Protein AF-A0A7C4WED1-F1 (afdb_monomer)

Solvent-accessible surface area (backbone atoms only — not comparable to full-atom values): 16898 Å² total; per-residue (Å²): 130,87,60,53,27,33,46,31,22,32,20,40,54,46,43,45,68,45,6,48,26,56,65,44,34,42,52,49,56,48,54,55,48,50,64,49,51,77,76,52,64,92,90,45,52,34,44,38,30,33,13,27,57,55,30,51,34,29,50,42,18,73,42,68,63,72,52,60,72,33,72,31,60,68,50,32,52,56,50,51,38,66,78,39,39,69,56,13,48,51,42,22,71,77,60,71,51,54,71,48,33,12,37,52,63,57,41,33,66,54,25,51,44,49,40,43,48,39,47,23,49,48,14,32,74,71,51,21,32,29,36,58,14,15,23,81,38,45,45,56,89,76,61,74,59,39,63,74,69,98,58,68,67,47,83,83,50,30,21,48,30,28,41,34,24,33,36,80,15,24,33,56,47,72,46,55,33,45,52,73,53,69,64,40,27,82,87,41,46,36,44,41,63,30,62,74,88,67,68,64,56,45,82,52,97,70,38,28,38,18,73,26,44,40,49,19,33,52,38,85,92,23,62,54,51,53,50,30,40,75,65,57,18,34,32,39,35,30,22,19,60,39,82,42,80,69,42,61,67,52,50,60,56,52,41,53,16,60,51,30,44,11,51,75,65,55,53,19,51,28,23,36,30,7,19,23,11,31,41,51,60,71,44,48,25,24,33,59,18,34,35,35,28,36,60,43,85,74,20,83,62,76,24,44,56,86,78,78,39,58,39,83,13,25,59,43,50,45,88,46,41,62,46,69,44,73,44,78,47,82,44,72,33,55,70,76,67,69,79,113

Radius of gyration: 18.83 Å; Cα contacts (8 Å, |Δi|>4): 860; chains: 1; bounding box: 50×39×56 Å

Sequence (340 aa):
MRRTIQLVAIQMRGSPQDGSSPAAFASRMDGLMARAADRLDPREPALVAFPEDVGLLAALAVLPPKIQRQPTIAGAMAFALRQRFLPALHHRLRYRVSWARALLLALQPLLARVYLETFSTLARKYRVYLVAGSAPLAEIPHAPGSHPGARRPRGPAVYNTAALFGPDGSLIGLQRKVALIDLEGPQGLDLTPGPLEEIRVFPTEVGRVGIAICLDAFAPESPVREQLARFGAEILVQPSANPGPWTPEQQADWLRGAWAATVQEGRFVYAINPMMTGVLFDLGFYGQSALIARDTALARGDQGYRDIGPMPGFLEVAQKEDSEEILVARVPHPEEYSKV

Foldseek 3Di:
DFAWEKEKFWQDADALVCLQALVSVLVRVLVSLVVQLVPDDLVHAYEYEAFAPSLVSLLSNQDHNCLRVQQAPVSSLVRLCVRQVVQLVVLCVVAVADSLLSSLLSSAQRSVCSQLVSQLVSLQVSLHWYWSHWHFHADWDDDAQAADDRTHHDGSATFGKIWIAGSNSGTRDIDGAADDDPLCPRVHNNHDHDDLVPFDWGQDPLGTEGEHEACCQQPVVSSSLVVCLVNPHAEYEYRYWDQDDCDPVVQVSCCSGQVCSCAVVVSHQKYWYHYYAHDYNPTGTWDKTWIFGNPQVLAPQQDGGDVVTGDGGTNDIHPGTHDTDMDMDMGGRSVVVVVD

Secondary structure (DSSP, 8-state):
---EEEEEEEEEEE-GGGGSSHHHHHHHHHHHHHHHHTTS-TTS-EEEEPPTTHHHHHHHHTS-GGGGG-SSHHHHHHHHHHHTHHHHHHHHHHH---HHHHHHHHHHHHHHHHHHHHHHHHHHHHT-EEEEEEEEEE-----TTPPP---PPPSS-EEEEEEEE-TTS-EEEEEE-SS--TTTSTTTT-PPPPPGGG--EEEETTEEEEE--GGGGTSTT-HHHHHHHHTT-SEEE--EE--S---HHHHHHHTTTHHIIIIIS---SEEEE-EEEEEETTEEE----EEEESSGGGS-S----TTT---TTEEEE-S-SSS-EEEEEEEE-GGGGTT-

pLDDT: mean 94.83, std 7.13, range [40.16, 98.94]

Mean predicted aligned error: 3.66 Å

Structure (mmCIF, N/CA/C/O backbone):
data_AF-A0A7C4WED1-F1
#
_entry.id   AF-A0A7C4WED1-F1
#
loop_
_atom_site.group_PDB
_atom_site.id
_atom_site.type_symbol
_atom_site.label_atom_id
_atom_site.label_alt_id
_atom_site.label_comp_id
_atom_site.label_asym_id
_atom_site.label_entity_id
_atom_site.label_seq_id
_atom_site.pdbx_PDB_ins_code
_atom_site.Cartn_x
_atom_site.Cartn_y
_atom_site.Cartn_z
_atom_site.occupancy
_atom_site.B_iso_or_equiv
_atom_site.auth_seq_id
_atom_site.auth_comp_id
_atom_site.auth_asym_id
_atom_site.auth_atom_id
_atom_site.pdbx_PDB_model_num
ATOM 1 N N . MET A 1 1 ? -25.246 -8.325 22.203 1.00 61.50 1 MET A N 1
ATOM 2 C CA . MET A 1 1 ? -23.789 -8.098 22.341 1.00 61.50 1 MET A CA 1
ATOM 3 C C . MET A 1 1 ? -23.390 -7.078 21.288 1.00 61.50 1 MET A C 1
ATOM 5 O O . MET A 1 1 ? -23.929 -7.172 20.192 1.00 61.50 1 MET A O 1
ATOM 9 N N . ARG A 1 2 ? -22.542 -6.094 21.618 1.00 77.44 2 ARG A N 1
ATOM 10 C CA . ARG A 1 2 ? -22.016 -5.144 20.619 1.00 77.44 2 ARG A CA 1
ATOM 11 C C . ARG A 1 2 ? -21.174 -5.922 19.608 1.00 77.44 2 ARG A C 1
ATOM 13 O O . ARG A 1 2 ? -20.388 -6.768 20.033 1.00 77.44 2 ARG A O 1
ATOM 20 N N . ARG A 1 3 ? -21.364 -5.682 18.308 1.00 92.00 3 ARG A N 1
ATOM 21 C CA . ARG A 1 3 ? -20.495 -6.284 17.282 1.00 92.00 3 ARG A CA 1
ATOM 22 C C . ARG A 1 3 ? -19.105 -5.659 17.390 1.00 92.00 3 ARG A C 1
ATOM 24 O O . ARG A 1 3 ? -18.993 -4.452 17.595 1.00 92.00 3 ARG A O 1
ATOM 31 N N . THR A 1 4 ? -18.067 -6.469 17.241 1.00 96.44 4 THR A N 1
ATOM 32 C CA . THR A 1 4 ? -16.667 -6.033 17.238 1.00 96.44 4 THR A CA 1
ATOM 33 C C . THR A 1 4 ? -15.967 -6.518 15.976 1.00 96.44 4 THR A C 1
ATOM 35 O O . THR A 1 4 ? -16.385 -7.497 15.357 1.00 96.44 4 THR A O 1
ATOM 38 N N . ILE A 1 5 ? -14.923 -5.792 15.591 1.00 98.19 5 ILE A N 1
ATOM 39 C CA . ILE A 1 5 ? -14.035 -6.102 14.471 1.00 98.19 5 ILE A CA 1
ATOM 40 C C . ILE A 1 5 ? -12.584 -6.008 14.948 1.00 98.19 5 ILE A C 1
ATOM 42 O O . ILE A 1 5 ? -12.289 -5.409 15.988 1.00 98.19 5 ILE A O 1
ATOM 46 N N . GLN A 1 6 ? -11.666 -6.556 14.160 1.00 98.50 6 GLN A N 1
ATOM 47 C CA . GLN A 1 6 ? -10.232 -6.492 14.430 1.00 98.50 6 GLN A CA 1
ATOM 48 C C . GLN A 1 6 ? -9.514 -5.755 13.300 1.00 98.50 6 GLN A C 1
ATOM 50 O O . GLN A 1 6 ? -9.647 -6.116 12.133 1.00 98.50 6 GLN A O 1
ATOM 55 N N . LEU A 1 7 ? -8.750 -4.721 13.640 1.00 98.81 7 LEU A N 1
ATOM 56 C CA . LEU A 1 7 ? -7.948 -3.946 12.696 1.00 98.81 7 LEU A CA 1
ATOM 57 C C . LEU A 1 7 ? -6.487 -4.363 12.821 1.00 98.81 7 LEU A C 1
ATOM 59 O O . LEU A 1 7 ? -5.966 -4.445 13.936 1.00 98.81 7 LEU A O 1
ATOM 63 N N . VAL A 1 8 ? -5.826 -4.598 11.688 1.00 98.88 8 VAL A N 1
ATOM 64 C CA . VAL A 1 8 ? -4.421 -5.008 11.652 1.00 98.88 8 VAL A CA 1
ATOM 65 C C . VAL A 1 8 ? -3.638 -4.170 10.652 1.00 98.88 8 VAL A C 1
ATOM 67 O O . VAL A 1 8 ? -3.973 -4.129 9.468 1.00 98.88 8 VAL A O 1
ATOM 70 N N . ALA A 1 9 ? -2.550 -3.562 11.122 1.00 98.94 9 ALA A N 1
ATOM 71 C CA . ALA A 1 9 ? -1.547 -2.933 10.270 1.00 98.94 9 ALA A CA 1
ATOM 72 C C . ALA A 1 9 ? -0.266 -3.772 10.298 1.00 98.94 9 ALA A C 1
ATOM 74 O O . ALA A 1 9 ? 0.264 -4.074 11.371 1.00 98.94 9 ALA A O 1
ATOM 75 N N . ILE A 1 10 ? 0.231 -4.145 9.120 1.00 98.88 10 ILE A N 1
ATOM 76 C CA . ILE A 1 10 ? 1.533 -4.793 8.971 1.00 98.88 10 ILE A CA 1
ATOM 77 C C . ILE A 1 10 ? 2.572 -3.710 8.685 1.00 98.88 10 ILE A C 1
ATOM 79 O O . ILE A 1 10 ? 2.572 -3.131 7.600 1.00 98.88 10 ILE A O 1
ATOM 83 N N . GLN A 1 11 ? 3.476 -3.469 9.634 1.00 98.81 11 GLN A N 1
ATOM 84 C CA . GLN A 1 11 ? 4.716 -2.763 9.347 1.00 98.81 11 GLN A CA 1
ATOM 85 C C . GLN A 1 11 ? 5.709 -3.762 8.772 1.00 98.81 11 GLN A C 1
ATOM 87 O O . GLN A 1 11 ? 6.267 -4.589 9.498 1.00 98.81 11 GLN A O 1
ATOM 92 N N . MET A 1 12 ? 5.900 -3.725 7.460 1.00 98.25 12 MET A N 1
ATOM 93 C CA . MET A 1 12 ? 6.713 -4.721 6.776 1.00 98.25 12 MET A CA 1
ATOM 94 C C . MET A 1 12 ? 8.121 -4.193 6.547 1.00 98.25 12 MET A C 1
ATOM 96 O O . MET A 1 12 ? 8.292 -3.203 5.841 1.00 98.25 12 MET A O 1
ATOM 100 N N . ARG A 1 13 ? 9.130 -4.921 7.041 1.00 97.75 13 ARG A N 1
ATOM 101 C CA . ARG A 1 13 ? 10.522 -4.663 6.663 1.00 97.75 13 ARG A CA 1
ATOM 102 C C . ARG A 1 13 ? 10.829 -5.370 5.345 1.00 97.75 13 ARG A C 1
ATOM 104 O O . ARG A 1 13 ? 11.035 -6.586 5.321 1.00 97.75 13 ARG A O 1
ATOM 111 N N . GLY A 1 14 ? 10.818 -4.611 4.255 1.00 94.62 14 GLY A N 1
ATOM 112 C CA . GLY A 1 14 ? 11.073 -5.084 2.901 1.00 94.62 14 GLY A CA 1
ATOM 113 C C . GLY A 1 14 ? 12.561 -5.202 2.572 1.00 94.62 14 GLY A C 1
ATOM 114 O O . GLY A 1 14 ? 13.395 -4.405 3.011 1.00 94.62 14 GLY A O 1
ATOM 115 N N . SER A 1 15 ? 12.884 -6.207 1.763 1.00 94.94 15 SER A N 1
ATOM 116 C CA . SER A 1 15 ? 14.213 -6.434 1.203 1.00 94.94 15 SER A CA 1
ATOM 117 C C . SER A 1 15 ? 14.119 -7.050 -0.200 1.00 94.94 15 SER A C 1
ATOM 119 O O . SER A 1 15 ? 13.158 -7.767 -0.497 1.00 94.94 15 SER A O 1
ATOM 121 N N . PRO A 1 16 ? 15.119 -6.871 -1.084 1.00 94.88 16 PRO A N 1
ATOM 122 C CA . PRO A 1 16 ? 15.114 -7.528 -2.391 1.00 94.88 16 PRO A CA 1
ATOM 123 C C . PRO A 1 16 ? 15.022 -9.060 -2.306 1.00 94.88 16 PRO A C 1
ATOM 125 O O . PRO A 1 16 ? 14.509 -9.697 -3.226 1.00 94.88 16 PRO A O 1
ATOM 128 N N . GLN A 1 17 ? 15.505 -9.665 -1.214 1.00 94.38 17 GLN A N 1
ATOM 129 C CA . GLN A 1 17 ? 15.514 -11.117 -1.009 1.00 94.38 17 GLN A CA 1
ATOM 130 C C . GLN A 1 17 ? 14.103 -11.700 -0.841 1.00 94.38 17 GLN A C 1
ATOM 132 O O . GLN A 1 17 ? 13.865 -12.846 -1.239 1.00 94.38 17 GLN A O 1
ATOM 137 N N . ASP A 1 18 ? 13.157 -10.904 -0.338 1.00 94.56 18 ASP A N 1
ATOM 138 C CA . ASP A 1 18 ? 11.746 -11.289 -0.227 1.00 94.56 18 ASP A CA 1
ATOM 139 C C . ASP A 1 18 ? 11.124 -11.548 -1.610 1.00 94.56 18 ASP A C 1
ATOM 141 O O . ASP A 1 18 ? 10.249 -12.394 -1.769 1.00 94.56 18 ASP A O 1
ATOM 145 N N . GLY A 1 19 ? 11.633 -10.870 -2.642 1.00 94.62 19 GLY A N 1
ATOM 146 C CA . GLY A 1 19 ? 11.264 -11.058 -4.042 1.00 94.62 19 GLY A CA 1
ATOM 147 C C . GLY A 1 19 ? 12.182 -12.021 -4.792 1.00 94.62 19 GLY A C 1
ATOM 148 O O . GLY A 1 19 ? 12.426 -11.828 -5.980 1.00 94.62 19 GLY A O 1
ATOM 149 N N . SER A 1 20 ? 12.763 -13.027 -4.130 1.00 95.56 20 SER A N 1
ATOM 150 C CA . SER A 1 20 ? 13.757 -13.888 -4.786 1.00 95.56 20 SER A CA 1
ATOM 151 C C . SER A 1 20 ? 13.191 -14.921 -5.756 1.00 95.56 20 SER A C 1
ATOM 153 O O . SER A 1 20 ? 13.883 -15.373 -6.672 1.00 95.56 20 SER A O 1
ATOM 155 N N . SER A 1 21 ? 11.933 -15.288 -5.549 1.00 97.31 21 SER A N 1
ATOM 156 C CA . SER A 1 21 ? 11.120 -16.142 -6.407 1.00 97.31 21 SER A CA 1
ATOM 157 C C . SER A 1 21 ? 9.647 -15.953 -6.027 1.00 97.31 21 SER A C 1
ATOM 159 O O . SER A 1 21 ? 9.368 -15.437 -4.940 1.00 97.31 21 SER A O 1
ATOM 161 N N . PRO A 1 22 ? 8.684 -16.409 -6.848 1.00 97.81 22 PRO A N 1
ATOM 162 C CA . PRO A 1 22 ? 7.271 -16.337 -6.481 1.00 97.81 22 PRO A CA 1
ATOM 163 C C . PRO A 1 22 ? 6.961 -17.075 -5.172 1.00 97.81 22 PRO A C 1
ATOM 165 O O . PRO A 1 22 ? 6.166 -16.600 -4.368 1.00 97.81 22 PRO A O 1
ATOM 168 N N . ALA A 1 23 ? 7.631 -18.207 -4.932 1.00 97.75 23 ALA A N 1
ATOM 169 C CA . ALA A 1 23 ? 7.475 -18.988 -3.708 1.00 97.75 23 ALA A CA 1
ATOM 170 C C . ALA A 1 23 ? 8.047 -18.267 -2.479 1.00 97.75 23 ALA A C 1
ATOM 172 O O . ALA A 1 23 ? 7.426 -18.296 -1.421 1.00 97.75 23 ALA A O 1
ATOM 173 N N . ALA A 1 24 ? 9.193 -17.593 -2.616 1.00 97.44 24 ALA A N 1
ATOM 174 C CA . ALA A 1 24 ? 9.777 -16.807 -1.529 1.00 97.44 24 ALA A CA 1
ATOM 175 C C . ALA A 1 24 ? 8.880 -15.622 -1.150 1.00 97.44 24 ALA A C 1
ATOM 177 O O . ALA A 1 24 ? 8.601 -15.430 0.031 1.00 97.44 24 ALA A O 1
ATOM 178 N N . PHE A 1 25 ? 8.353 -14.905 -2.148 1.00 98.38 25 PHE A N 1
ATOM 179 C CA . PHE A 1 25 ? 7.396 -13.822 -1.927 1.00 98.38 25 PHE A CA 1
ATOM 180 C C . PHE A 1 25 ? 6.148 -14.327 -1.193 1.00 98.38 25 PHE A C 1
ATOM 182 O O . PHE A 1 25 ? 5.786 -13.794 -0.145 1.00 98.38 25 PHE A O 1
ATOM 189 N N . ALA A 1 26 ? 5.535 -15.407 -1.689 1.00 98.56 26 ALA A N 1
ATOM 190 C CA . ALA A 1 26 ? 4.356 -15.995 -1.063 1.00 98.56 26 ALA A CA 1
ATOM 191 C C . ALA A 1 26 ? 4.634 -16.473 0.370 1.00 98.56 26 ALA A C 1
ATOM 193 O O . ALA A 1 26 ? 3.872 -16.151 1.277 1.00 98.56 26 ALA A O 1
ATOM 194 N N . SER A 1 27 ? 5.748 -17.177 0.594 1.00 98.56 27 SER A N 1
ATOM 195 C CA . SER A 1 27 ? 6.161 -17.644 1.923 1.00 98.56 27 SER A CA 1
ATOM 196 C C . SER A 1 27 ? 6.414 -16.490 2.891 1.00 98.56 27 SER A C 1
ATOM 198 O O . SER A 1 27 ? 6.109 -16.608 4.076 1.00 98.56 27 SER A O 1
ATOM 200 N N . ARG A 1 28 ? 6.968 -15.374 2.409 1.00 98.25 28 ARG A N 1
ATOM 201 C CA . ARG A 1 28 ? 7.215 -14.188 3.226 1.00 98.25 28 ARG A CA 1
ATOM 202 C C . ARG A 1 28 ? 5.912 -13.531 3.668 1.00 98.25 28 ARG A C 1
ATOM 204 O O . ARG A 1 28 ? 5.750 -13.252 4.856 1.00 98.25 28 ARG A O 1
ATOM 211 N N . MET A 1 29 ? 4.989 -13.320 2.729 1.00 98.69 29 MET A N 1
ATOM 212 C CA . MET A 1 29 ? 3.673 -12.753 3.030 1.00 98.69 29 MET A CA 1
ATOM 213 C C . MET A 1 29 ? 2.883 -13.679 3.965 1.00 98.69 29 MET A C 1
ATOM 215 O O . MET A 1 29 ? 2.232 -13.212 4.897 1.00 98.69 29 MET A O 1
ATOM 219 N N . ASP A 1 30 ? 2.995 -14.996 3.769 1.00 98.81 30 ASP A N 1
ATOM 220 C CA . ASP A 1 30 ? 2.377 -15.998 4.635 1.00 98.81 30 ASP A CA 1
ATOM 221 C C . ASP A 1 30 ? 2.911 -15.950 6.069 1.00 98.81 30 ASP A C 1
ATOM 223 O O . ASP A 1 30 ? 2.125 -15.983 7.009 1.00 98.81 30 ASP A O 1
ATOM 227 N N . GLY A 1 31 ? 4.226 -15.801 6.258 1.00 98.69 31 GLY A N 1
ATOM 228 C CA . GLY A 1 31 ? 4.823 -15.673 7.590 1.00 98.69 31 GLY A CA 1
ATOM 229 C C . GLY A 1 31 ? 4.355 -14.424 8.349 1.00 98.69 31 GLY A C 1
ATOM 230 O O . GLY A 1 31 ? 4.130 -14.483 9.558 1.00 98.69 31 GLY A O 1
ATOM 231 N N . LEU A 1 32 ? 4.165 -13.302 7.645 1.00 98.69 32 LEU A N 1
ATOM 232 C CA . LEU A 1 32 ? 3.588 -12.079 8.220 1.00 98.69 32 LEU A CA 1
ATOM 233 C C . LEU A 1 32 ? 2.128 -12.286 8.624 1.00 98.69 32 LEU A C 1
ATOM 235 O O . LEU A 1 32 ? 1.731 -11.928 9.732 1.00 98.69 32 LEU A O 1
ATOM 239 N N . MET A 1 33 ? 1.350 -12.916 7.747 1.00 98.75 33 MET A N 1
ATOM 240 C CA . MET A 1 33 ? -0.048 -13.233 8.015 1.00 98.75 33 MET A CA 1
ATOM 241 C C . MET A 1 33 ? -0.222 -14.234 9.158 1.00 98.75 33 MET A C 1
ATOM 243 O O . MET A 1 33 ? -1.122 -14.049 9.968 1.00 98.75 33 MET A O 1
ATOM 247 N N . ALA A 1 34 ? 0.645 -15.243 9.271 1.00 98.69 34 ALA A N 1
ATOM 248 C CA . ALA A 1 34 ? 0.627 -16.204 10.372 1.00 98.69 34 ALA A CA 1
ATOM 249 C C . ALA A 1 34 ? 0.806 -15.497 11.721 1.00 98.69 34 ALA A C 1
ATOM 251 O O . ALA A 1 34 ? -0.029 -15.632 12.609 1.00 98.69 34 ALA A O 1
ATOM 252 N N . ARG A 1 35 ? 1.831 -14.641 11.830 1.00 98.50 35 ARG A N 1
ATOM 253 C CA . ARG A 1 35 ? 2.087 -13.850 13.044 1.00 98.50 35 ARG A CA 1
ATOM 254 C C . ARG A 1 35 ? 0.947 -12.888 13.384 1.00 98.50 35 ARG A C 1
ATOM 256 O O . ARG A 1 35 ? 0.730 -12.596 14.557 1.00 98.50 35 ARG A O 1
ATOM 263 N N . ALA A 1 36 ? 0.255 -12.353 12.376 1.00 98.31 36 ALA A N 1
ATOM 264 C CA . ALA A 1 36 ? -0.942 -11.552 12.600 1.00 98.31 36 ALA A CA 1
ATOM 265 C C . ALA A 1 36 ? -2.088 -12.422 13.122 1.00 98.31 36 ALA A C 1
ATOM 267 O O . ALA A 1 36 ? -2.671 -12.092 14.149 1.00 98.31 36 ALA A O 1
ATOM 268 N N . ALA A 1 37 ? -2.357 -13.549 12.463 1.00 97.69 37 ALA A N 1
ATOM 269 C CA . ALA A 1 37 ? -3.426 -14.477 12.808 1.00 97.69 37 ALA A CA 1
ATOM 270 C C . ALA A 1 37 ? -3.289 -15.063 14.221 1.00 97.69 37 ALA A C 1
ATOM 272 O O . ALA A 1 37 ? -4.302 -15.218 14.894 1.00 97.69 37 ALA A O 1
ATOM 273 N N . ASP A 1 38 ? -2.064 -15.290 14.709 1.00 97.69 38 ASP A N 1
ATOM 274 C CA . ASP A 1 38 ? -1.795 -15.744 16.085 1.00 97.69 38 ASP A CA 1
ATOM 275 C C . ASP A 1 38 ? -2.340 -14.788 17.164 1.00 97.69 38 ASP A C 1
ATOM 277 O O . ASP A 1 38 ? -2.489 -15.166 18.327 1.00 97.69 38 ASP A O 1
ATOM 281 N N . ARG A 1 39 ? -2.635 -13.536 16.795 1.00 97.69 39 ARG A N 1
ATOM 282 C CA . ARG A 1 39 ? -3.155 -12.488 17.683 1.00 97.69 39 ARG A CA 1
ATOM 283 C C . ARG A 1 39 ? -4.631 -12.167 17.451 1.00 97.69 39 ARG A C 1
ATOM 285 O O . ARG A 1 39 ? -5.147 -11.273 18.120 1.00 97.69 39 ARG A O 1
ATOM 292 N N . LEU A 1 40 ? -5.287 -12.842 16.506 1.00 97.75 40 LEU A N 1
ATOM 293 C CA . LEU A 1 40 ? -6.685 -12.598 16.158 1.00 97.75 40 LEU A CA 1
ATOM 294 C C . LEU A 1 40 ? -7.617 -13.598 16.840 1.00 97.75 40 LEU A C 1
ATOM 296 O O . LEU A 1 40 ? -7.314 -14.784 16.943 1.00 97.75 40 LEU A O 1
ATOM 300 N N . ASP A 1 41 ? -8.797 -13.130 17.241 1.00 96.56 41 ASP A N 1
ATOM 301 C CA . ASP A 1 41 ? -9.921 -14.008 17.554 1.00 96.56 41 ASP A CA 1
ATOM 302 C C . ASP A 1 41 ? -10.555 -14.496 16.237 1.00 96.56 41 ASP A C 1
ATOM 304 O O . ASP A 1 41 ? -11.111 -13.684 15.493 1.00 96.56 41 ASP A O 1
ATOM 308 N N . PRO A 1 42 ? -10.520 -15.803 15.919 1.00 93.44 42 PRO A N 1
ATOM 309 C CA . PRO A 1 42 ? -11.082 -16.334 14.675 1.00 93.44 42 PRO A CA 1
ATOM 310 C C . PRO A 1 42 ? -12.617 -16.244 14.596 1.00 93.44 42 PRO A C 1
ATOM 312 O O . PRO A 1 42 ? -13.197 -16.591 13.566 1.00 93.44 42 PRO A O 1
ATOM 315 N N . ARG A 1 43 ? -13.295 -15.842 15.677 1.00 93.75 43 ARG A N 1
ATOM 316 C CA . ARG A 1 43 ? -14.754 -15.656 15.729 1.00 93.75 43 ARG A CA 1
ATOM 317 C C . ARG A 1 43 ? -15.185 -14.255 15.309 1.00 93.75 43 ARG A C 1
ATOM 319 O O . ARG A 1 43 ? -16.382 -14.031 15.148 1.00 93.75 43 ARG A O 1
ATOM 326 N N . GLU A 1 44 ? -14.241 -13.331 15.152 1.00 95.69 44 GLU A N 1
ATOM 327 C CA . GLU A 1 44 ? -14.519 -11.939 14.819 1.00 95.69 44 GLU A CA 1
ATOM 328 C C . GLU A 1 44 ? -13.929 -11.566 13.461 1.00 95.69 44 GLU A C 1
ATOM 330 O O . GLU A 1 44 ? -12.781 -11.915 13.170 1.00 95.69 44 GLU A O 1
ATOM 335 N N . PRO A 1 45 ? -14.674 -10.826 12.627 1.00 97.62 45 PRO A N 1
ATOM 336 C CA . PRO A 1 45 ? -14.169 -10.391 11.337 1.00 97.62 45 PRO A CA 1
ATOM 337 C C . PRO A 1 45 ? -12.969 -9.447 11.519 1.00 97.62 45 PRO A C 1
ATOM 339 O O . PRO A 1 45 ? -12.958 -8.564 12.382 1.00 97.62 45 PRO A O 1
ATOM 342 N N . ALA A 1 46 ? -11.946 -9.641 10.687 1.00 98.62 46 ALA A N 1
ATOM 343 C CA . ALA A 1 46 ? -10.705 -8.879 10.734 1.00 98.62 46 ALA A CA 1
ATOM 344 C C . ALA A 1 46 ? -10.399 -8.215 9.388 1.00 98.62 46 ALA A C 1
ATOM 346 O O . ALA A 1 46 ? -10.635 -8.803 8.329 1.00 98.62 46 ALA A O 1
ATOM 347 N N . LEU A 1 47 ? -9.841 -7.005 9.451 1.00 98.88 47 LEU A N 1
ATOM 348 C CA . LEU A 1 47 ? -9.295 -6.261 8.324 1.00 98.88 47 LEU A CA 1
ATOM 349 C C . LEU A 1 47 ? -7.787 -6.120 8.495 1.00 98.88 47 LEU A C 1
ATOM 351 O O . LEU A 1 47 ? -7.320 -5.419 9.392 1.00 98.88 47 LEU A O 1
ATOM 355 N N . VAL A 1 48 ? -7.034 -6.771 7.615 1.00 98.94 48 VAL A N 1
ATOM 356 C CA . VAL A 1 48 ? -5.572 -6.716 7.590 1.00 98.94 48 VAL A CA 1
ATOM 357 C C . VAL A 1 48 ? -5.107 -5.843 6.438 1.00 98.94 48 VAL A C 1
ATOM 359 O O . VAL A 1 48 ? -5.617 -5.965 5.325 1.00 98.94 48 VAL A O 1
ATOM 362 N N . ALA A 1 49 ? -4.133 -4.970 6.684 1.00 98.94 49 ALA A N 1
ATOM 363 C CA . ALA A 1 49 ? -3.567 -4.105 5.659 1.00 98.94 49 ALA A CA 1
ATOM 364 C C . ALA A 1 49 ? -2.039 -4.218 5.587 1.00 98.94 49 ALA A C 1
ATOM 366 O O . ALA A 1 49 ? -1.339 -4.091 6.594 1.00 98.94 49 ALA A O 1
ATOM 367 N N . PHE A 1 50 ? -1.539 -4.431 4.371 1.00 98.88 50 PHE A N 1
ATOM 368 C CA . PHE A 1 50 ? -0.123 -4.366 4.011 1.00 98.88 50 PHE A CA 1
ATOM 369 C C . PHE A 1 50 ? 0.258 -2.966 3.517 1.00 98.88 50 PHE A C 1
ATOM 371 O O . PHE A 1 50 ? -0.625 -2.213 3.096 1.00 98.88 50 PHE A O 1
ATOM 378 N N . PRO A 1 51 ? 1.551 -2.609 3.551 1.00 98.75 51 PRO A N 1
ATOM 379 C CA . PRO A 1 51 ? 2.006 -1.301 3.108 1.00 98.75 51 PRO A CA 1
ATOM 380 C C . PRO A 1 51 ? 2.042 -1.151 1.588 1.00 98.75 51 PRO A C 1
ATOM 382 O O . PRO A 1 51 ? 1.95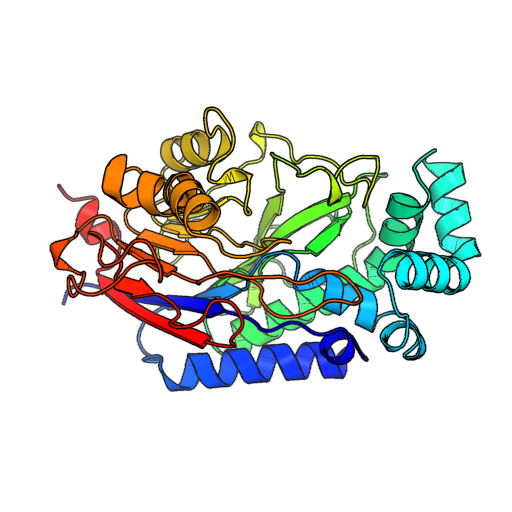4 -2.118 0.832 1.00 98.75 51 PRO A O 1
ATOM 385 N N . GLU A 1 52 ? 2.184 0.093 1.142 1.00 98.25 52 GLU A N 1
ATOM 386 C CA . GLU A 1 52 ? 2.440 0.423 -0.260 1.00 98.25 52 GLU A CA 1
ATOM 387 C C . GLU A 1 52 ? 3.699 -0.294 -0.781 1.00 98.25 52 GLU A C 1
ATOM 389 O O . GLU A 1 52 ? 4.578 -0.691 -0.014 1.00 98.25 52 GLU A O 1
ATOM 394 N N . ASP A 1 53 ? 3.764 -0.492 -2.097 1.00 94.62 53 ASP A N 1
ATOM 395 C CA . ASP A 1 53 ? 4.929 -1.020 -2.819 1.00 94.62 53 ASP A CA 1
ATOM 396 C C . ASP A 1 53 ? 5.346 -2.464 -2.506 1.00 94.62 53 ASP A C 1
ATOM 398 O O . ASP A 1 53 ? 6.293 -2.980 -3.105 1.00 94.62 53 ASP A O 1
ATOM 402 N N . VAL A 1 54 ? 4.593 -3.201 -1.683 1.00 96.94 54 VAL A N 1
ATOM 403 C CA . VAL A 1 54 ? 4.790 -4.653 -1.500 1.00 96.94 54 VAL A CA 1
ATOM 404 C C . VAL A 1 54 ? 4.802 -5.403 -2.840 1.00 96.94 54 VAL A C 1
ATOM 406 O O . VAL A 1 54 ? 5.549 -6.367 -3.021 1.00 96.94 54 VAL A O 1
ATOM 409 N N . GLY A 1 55 ? 4.036 -4.936 -3.827 1.00 96.25 55 GLY A N 1
ATOM 410 C CA . GLY A 1 55 ? 4.030 -5.485 -5.179 1.00 96.25 55 GLY A CA 1
ATOM 411 C C . GLY A 1 55 ? 5.334 -5.327 -5.963 1.00 96.25 55 GLY A C 1
ATOM 412 O O . GLY A 1 55 ? 5.555 -6.086 -6.908 1.00 96.25 55 GLY A O 1
ATOM 413 N N . LEU A 1 56 ? 6.233 -4.412 -5.582 1.00 94.94 56 LEU A N 1
ATOM 414 C CA . LEU A 1 56 ? 7.573 -4.343 -6.174 1.00 94.94 56 LEU A CA 1
ATOM 415 C C . LEU A 1 56 ? 8.368 -5.618 -5.880 1.00 94.94 56 LEU A C 1
ATOM 417 O O . LEU A 1 56 ? 9.090 -6.104 -6.747 1.00 94.94 56 LEU A O 1
ATOM 421 N N . LEU A 1 57 ? 8.168 -6.238 -4.715 1.00 96.62 57 LEU A N 1
ATOM 422 C CA . LEU A 1 57 ? 8.792 -7.521 -4.379 1.00 96.62 57 LEU A CA 1
ATOM 423 C C . LEU A 1 57 ? 8.265 -8.653 -5.273 1.00 96.62 57 LEU A C 1
ATOM 425 O O . LEU A 1 57 ? 9.036 -9.505 -5.716 1.00 96.62 57 LEU A O 1
ATOM 429 N N . ALA A 1 58 ? 6.978 -8.621 -5.633 1.00 96.75 58 ALA A N 1
ATOM 430 C CA . ALA A 1 58 ? 6.420 -9.528 -6.636 1.00 96.75 58 ALA A CA 1
ATOM 431 C C . ALA A 1 58 ? 6.993 -9.263 -8.045 1.00 96.75 58 ALA A C 1
ATOM 433 O O . ALA A 1 58 ? 7.189 -10.202 -8.818 1.00 96.75 58 ALA A O 1
ATOM 434 N N . ALA A 1 59 ? 7.320 -8.010 -8.382 1.00 95.88 59 ALA A N 1
ATOM 435 C CA . ALA A 1 59 ? 8.012 -7.672 -9.628 1.00 95.88 59 ALA A CA 1
ATOM 436 C C . ALA A 1 59 ? 9.441 -8.246 -9.669 1.00 95.88 59 ALA A C 1
ATOM 438 O O . ALA A 1 59 ? 9.869 -8.772 -10.699 1.00 95.88 59 ALA A O 1
ATOM 439 N N . LEU A 1 60 ? 10.165 -8.201 -8.546 1.00 96.81 60 LEU A N 1
ATOM 440 C CA . LEU A 1 60 ? 11.478 -8.841 -8.410 1.00 96.81 60 LEU A CA 1
ATOM 441 C C . LEU A 1 60 ? 11.376 -10.369 -8.534 1.00 96.81 60 LEU A C 1
ATOM 443 O O . LEU A 1 60 ? 12.195 -10.982 -9.218 1.00 96.81 60 LEU A O 1
ATOM 447 N N . ALA A 1 61 ? 10.321 -10.963 -7.969 1.00 97.00 61 ALA A N 1
ATOM 448 C CA . ALA A 1 61 ? 10.093 -12.408 -7.959 1.00 97.00 61 ALA A CA 1
ATOM 449 C C . ALA A 1 61 ? 9.943 -13.031 -9.356 1.00 97.00 61 ALA A C 1
ATOM 451 O O . ALA A 1 61 ? 10.162 -14.230 -9.523 1.00 97.00 61 ALA A O 1
ATOM 452 N N . VAL A 1 62 ? 9.586 -12.240 -10.371 1.00 96.38 62 VAL A N 1
ATOM 453 C CA . VAL A 1 62 ? 9.401 -12.708 -11.758 1.00 96.38 62 VAL A CA 1
ATOM 454 C C . VAL A 1 62 ? 10.624 -12.456 -12.652 1.00 96.38 62 VAL A C 1
ATOM 456 O O . VAL A 1 62 ? 10.582 -12.665 -13.875 1.00 96.38 62 VAL A O 1
ATOM 459 N N . LEU A 1 63 ? 11.724 -12.007 -12.045 1.00 96.75 63 LEU A N 1
ATOM 460 C CA . LEU A 1 63 ? 13.004 -11.725 -12.682 1.00 96.75 63 LEU A CA 1
ATOM 461 C C . LEU A 1 63 ? 14.091 -12.693 -12.181 1.00 96.75 63 LEU A C 1
ATOM 463 O O . LEU A 1 63 ? 13.955 -13.301 -11.121 1.00 96.75 63 LEU A O 1
ATOM 467 N N . PRO A 1 64 ? 15.186 -12.887 -12.943 1.00 95.81 64 PRO A N 1
ATOM 468 C CA . PRO A 1 64 ? 16.255 -13.789 -12.525 1.00 95.81 64 PRO A CA 1
ATOM 469 C C . PRO A 1 64 ? 16.877 -13.381 -11.176 1.00 95.81 64 PRO A C 1
ATOM 471 O O . PRO A 1 64 ? 17.122 -12.187 -10.979 1.00 95.81 64 PRO A O 1
ATOM 474 N N . PRO A 1 65 ? 17.275 -14.335 -10.305 1.00 92.25 65 PRO A N 1
ATOM 475 C CA . PRO A 1 65 ? 17.743 -14.050 -8.939 1.00 92.25 65 PRO A CA 1
ATOM 476 C C . PRO A 1 65 ? 18.904 -13.053 -8.823 1.00 92.25 65 PRO A C 1
ATOM 478 O O . PRO A 1 65 ? 19.066 -12.383 -7.807 1.00 92.25 65 PRO A O 1
ATOM 481 N N . LYS A 1 66 ? 19.708 -12.900 -9.885 1.00 94.50 66 LYS A N 1
ATOM 482 C CA . LYS A 1 66 ? 20.790 -11.903 -9.962 1.00 94.50 66 LYS A CA 1
ATOM 483 C C . LYS A 1 66 ? 20.305 -10.456 -9.780 1.00 94.50 66 LYS A C 1
ATOM 485 O O . LYS A 1 66 ? 21.132 -9.600 -9.467 1.00 94.50 66 LYS A O 1
ATOM 490 N N . ILE A 1 67 ? 19.006 -10.179 -9.940 1.00 95.62 67 ILE A N 1
ATOM 491 C CA . ILE A 1 67 ? 18.442 -8.851 -9.676 1.00 95.62 67 ILE A CA 1
ATOM 492 C C . ILE A 1 67 ? 18.624 -8.418 -8.219 1.00 95.62 67 ILE A C 1
ATOM 494 O O . ILE A 1 67 ? 18.903 -7.256 -7.968 1.00 95.62 67 ILE A O 1
ATOM 498 N N . GLN A 1 68 ? 18.581 -9.351 -7.266 1.00 91.56 68 GLN A N 1
ATOM 499 C CA . GLN A 1 68 ? 18.706 -9.059 -5.830 1.00 91.56 68 GLN A CA 1
ATOM 500 C C . GLN A 1 68 ? 20.090 -8.528 -5.441 1.00 91.56 68 GLN A C 1
ATOM 502 O O . GLN A 1 68 ? 20.267 -8.001 -4.350 1.00 91.56 68 GLN A O 1
ATOM 507 N N . ARG A 1 69 ? 21.086 -8.724 -6.312 1.00 92.38 69 ARG A N 1
ATOM 508 C CA . ARG A 1 69 ? 22.480 -8.321 -6.089 1.00 92.38 69 ARG A CA 1
ATOM 509 C C . ARG A 1 69 ? 22.816 -6.982 -6.735 1.00 92.38 69 ARG A C 1
ATOM 511 O O . ARG A 1 69 ? 23.978 -6.589 -6.719 1.00 92.38 69 ARG A O 1
ATOM 518 N N . GLN A 1 70 ? 21.849 -6.332 -7.383 1.00 96.06 70 GLN A N 1
ATOM 519 C CA . GLN A 1 70 ? 22.095 -5.009 -7.940 1.00 96.06 70 GLN A CA 1
ATOM 520 C C . GLN A 1 70 ? 22.282 -4.013 -6.787 1.00 96.06 70 GLN A C 1
ATOM 522 O O . GLN A 1 70 ? 21.565 -4.111 -5.798 1.00 96.06 70 GLN A O 1
ATOM 527 N N . PRO A 1 71 ? 23.249 -3.087 -6.874 1.00 92.88 71 PRO A N 1
ATOM 528 C CA . PRO A 1 71 ? 23.531 -2.162 -5.778 1.00 92.88 71 PRO A CA 1
ATOM 529 C C . PRO A 1 71 ? 22.511 -1.023 -5.690 1.00 92.88 71 PRO A C 1
ATOM 531 O O . PRO A 1 71 ? 22.355 -0.434 -4.631 1.00 92.88 71 PRO A O 1
ATOM 534 N N . THR A 1 72 ? 21.838 -0.706 -6.801 1.00 96.00 72 THR A N 1
ATOM 535 C CA . THR A 1 72 ? 20.947 0.451 -6.924 1.00 96.00 72 THR A CA 1
ATOM 536 C C . THR A 1 72 ? 19.667 0.098 -7.673 1.00 96.00 72 THR A C 1
ATOM 538 O O . THR A 1 72 ? 19.660 -0.827 -8.496 1.00 96.00 72 THR A O 1
ATOM 541 N N . ILE A 1 73 ? 18.599 0.874 -7.462 1.00 93.06 73 ILE A N 1
ATOM 542 C CA . ILE A 1 73 ? 17.345 0.788 -8.224 1.00 93.06 73 ILE A CA 1
ATOM 543 C C . ILE A 1 73 ? 17.623 0.961 -9.719 1.00 93.06 73 ILE A C 1
ATOM 545 O O . ILE A 1 73 ? 17.129 0.185 -10.537 1.00 93.06 73 ILE A O 1
ATOM 549 N N . ALA A 1 74 ? 18.466 1.927 -10.096 1.00 93.44 74 ALA A N 1
ATOM 550 C CA . ALA A 1 74 ? 18.845 2.142 -11.492 1.00 93.44 74 ALA A CA 1
ATOM 551 C C . ALA A 1 74 ? 19.529 0.900 -12.098 1.00 93.44 74 ALA A C 1
ATOM 553 O O . ALA A 1 74 ? 19.218 0.497 -13.224 1.00 93.44 74 ALA A O 1
ATOM 554 N N . GLY A 1 75 ? 20.414 0.246 -11.337 1.00 95.94 75 GLY A N 1
ATOM 555 C CA . GLY A 1 75 ? 21.041 -1.019 -11.721 1.00 95.94 75 GLY A CA 1
ATOM 556 C C . GLY A 1 75 ? 20.027 -2.158 -11.863 1.00 95.94 75 GLY A C 1
ATOM 557 O O . GLY A 1 75 ? 20.054 -2.882 -12.861 1.00 95.94 75 GLY A O 1
ATOM 558 N N . ALA A 1 76 ? 19.088 -2.277 -10.920 1.00 95.50 76 ALA A N 1
ATOM 559 C CA . ALA A 1 76 ? 17.991 -3.245 -10.959 1.00 95.50 76 ALA A CA 1
ATOM 560 C C . ALA A 1 76 ? 17.091 -3.056 -12.186 1.00 95.50 76 ALA A C 1
ATOM 562 O O . ALA A 1 76 ? 16.835 -4.021 -12.910 1.00 95.50 76 ALA A O 1
ATOM 563 N N . MET A 1 77 ? 16.696 -1.819 -12.486 1.00 94.69 77 MET A N 1
ATOM 564 C CA . MET A 1 77 ? 15.903 -1.467 -13.665 1.00 94.69 77 MET A CA 1
ATOM 565 C C . MET A 1 77 ? 16.652 -1.780 -14.964 1.00 94.69 77 MET A C 1
ATOM 567 O O . MET A 1 77 ? 16.101 -2.419 -15.863 1.00 94.69 77 MET A O 1
ATOM 571 N N . ALA A 1 78 ? 17.932 -1.409 -15.061 1.00 96.12 78 ALA A N 1
ATOM 572 C CA . ALA A 1 78 ? 18.755 -1.707 -16.231 1.00 96.12 78 ALA A CA 1
ATOM 573 C C . ALA A 1 78 ? 18.991 -3.217 -16.411 1.00 96.12 78 ALA A C 1
ATOM 575 O O . ALA A 1 78 ? 19.059 -3.712 -17.540 1.00 96.12 78 ALA A O 1
ATOM 576 N N . PHE A 1 79 ? 19.126 -3.971 -15.318 1.00 97.19 79 PHE A N 1
ATOM 577 C CA . PHE A 1 79 ? 19.201 -5.429 -15.351 1.00 97.19 79 PHE A CA 1
ATOM 578 C C . PHE A 1 79 ? 17.882 -6.027 -15.850 1.00 97.19 79 PHE A C 1
ATOM 580 O O . PHE A 1 79 ? 17.882 -6.778 -16.826 1.00 97.19 79 PHE A O 1
ATOM 587 N N . ALA A 1 80 ? 16.759 -5.658 -15.233 1.00 97.19 80 ALA A N 1
ATOM 588 C CA . ALA A 1 80 ? 15.426 -6.136 -15.580 1.00 97.19 80 ALA A CA 1
ATOM 589 C C . ALA A 1 80 ? 15.075 -5.851 -17.048 1.00 97.19 80 ALA A C 1
ATOM 591 O O . ALA A 1 80 ? 14.598 -6.741 -17.758 1.00 97.19 80 ALA A O 1
ATOM 592 N N . LEU A 1 81 ? 15.405 -4.651 -17.534 1.00 97.19 81 LEU A N 1
ATOM 593 C CA . LEU A 1 81 ? 15.193 -4.265 -18.923 1.00 97.19 81 LEU A CA 1
ATOM 594 C C . LEU A 1 81 ? 15.978 -5.150 -19.894 1.00 97.19 81 LEU A C 1
ATOM 596 O O . LEU A 1 81 ? 15.417 -5.582 -20.895 1.00 97.19 81 LEU A O 1
ATOM 600 N N . ARG A 1 82 ? 17.236 -5.494 -19.590 1.00 97.19 82 ARG A N 1
ATOM 601 C CA . ARG A 1 82 ? 18.013 -6.440 -20.414 1.00 97.19 82 ARG A CA 1
ATOM 602 C C . ARG A 1 82 ? 17.368 -7.829 -20.452 1.00 97.19 82 ARG A C 1
ATOM 604 O O . ARG A 1 82 ? 17.328 -8.448 -21.509 1.00 97.19 82 ARG A O 1
ATOM 611 N N . GLN A 1 83 ? 16.814 -8.298 -19.331 1.00 96.81 83 GLN A N 1
ATOM 612 C CA . GLN A 1 83 ? 16.150 -9.610 -19.243 1.00 96.81 83 GLN A CA 1
ATOM 613 C C . GLN A 1 83 ? 14.789 -9.669 -19.954 1.00 96.81 83 GLN A C 1
ATOM 615 O O . GLN A 1 83 ? 14.300 -10.751 -20.292 1.00 96.81 83 GLN A O 1
ATOM 620 N N . ARG A 1 84 ? 14.143 -8.517 -20.151 1.00 96.31 84 ARG A N 1
ATOM 621 C CA . ARG A 1 84 ? 12.820 -8.391 -20.782 1.00 96.31 84 ARG A CA 1
ATOM 622 C C . ARG A 1 84 ? 12.849 -7.461 -21.991 1.00 96.31 84 ARG A C 1
ATOM 624 O O . ARG A 1 84 ? 11.827 -6.875 -22.335 1.00 96.31 84 ARG A O 1
ATOM 631 N N . PHE A 1 85 ? 13.999 -7.360 -22.659 1.00 97.44 85 PHE A N 1
ATOM 632 C CA . PHE A 1 85 ? 14.226 -6.342 -23.682 1.00 97.44 85 PHE A CA 1
ATOM 633 C C . PHE A 1 85 ? 13.252 -6.452 -24.854 1.00 97.44 85 PHE A C 1
ATOM 635 O O . PHE A 1 85 ? 12.647 -5.453 -25.212 1.00 97.44 85 PHE A O 1
ATOM 642 N N . LEU A 1 86 ? 13.054 -7.645 -25.429 1.00 97.75 86 LEU A N 1
ATOM 643 C CA . LEU A 1 86 ? 12.161 -7.804 -26.585 1.00 97.75 86 LEU A CA 1
ATOM 644 C C . LEU A 1 86 ? 10.689 -7.491 -26.242 1.00 97.75 86 LEU A C 1
ATOM 646 O O . LEU A 1 86 ? 10.094 -6.674 -26.949 1.00 97.75 86 LEU A O 1
ATOM 650 N N . PRO A 1 87 ? 10.096 -8.038 -25.157 1.00 95.94 87 PRO A N 1
ATOM 651 C CA . PRO A 1 87 ? 8.762 -7.620 -24.720 1.00 95.94 87 PRO A CA 1
ATOM 652 C C . PRO A 1 87 ? 8.661 -6.123 -24.395 1.00 95.94 87 PRO A C 1
ATOM 654 O O . PRO A 1 87 ? 7.706 -5.467 -24.810 1.00 95.94 87 PRO A O 1
ATOM 657 N N . ALA A 1 88 ? 9.652 -5.554 -23.702 1.00 97.25 88 ALA A N 1
ATOM 658 C CA . ALA A 1 88 ? 9.666 -4.130 -23.379 1.00 97.25 88 ALA A CA 1
ATOM 659 C C . ALA A 1 88 ? 9.769 -3.271 -24.650 1.00 97.25 88 ALA A C 1
ATOM 661 O O . ALA A 1 88 ? 9.011 -2.322 -24.813 1.00 97.25 88 ALA A O 1
ATOM 662 N N . LEU A 1 89 ? 10.638 -3.626 -25.599 1.00 98.06 89 LEU A N 1
ATOM 663 C CA . LEU A 1 89 ? 10.769 -2.940 -26.884 1.00 98.06 89 LEU A CA 1
ATOM 664 C C . LEU A 1 89 ? 9.453 -2.988 -27.668 1.00 98.06 89 LEU A C 1
ATOM 666 O O . LEU A 1 89 ? 9.032 -1.963 -28.200 1.00 98.06 89 LEU A O 1
ATOM 670 N N . HIS A 1 90 ? 8.770 -4.137 -27.686 1.00 96.75 90 HIS A N 1
ATOM 671 C CA . HIS A 1 90 ? 7.443 -4.259 -28.288 1.00 96.75 90 HIS A CA 1
ATOM 672 C C . HIS A 1 90 ? 6.454 -3.255 -27.678 1.00 96.75 90 HIS A C 1
ATOM 674 O O . HIS A 1 90 ? 5.843 -2.479 -28.414 1.00 96.75 90 HIS A O 1
ATOM 680 N N . HIS A 1 91 ? 6.332 -3.209 -26.347 1.00 96.12 91 HIS A N 1
ATOM 681 C CA . HIS A 1 91 ? 5.446 -2.259 -25.669 1.00 96.12 91 HIS A CA 1
ATOM 682 C C . HIS A 1 91 ? 5.852 -0.805 -25.910 1.00 96.12 91 HIS A C 1
ATOM 684 O O . HIS A 1 91 ? 4.998 0.037 -26.189 1.00 96.12 91 HIS A O 1
ATOM 690 N N . ARG A 1 92 ? 7.154 -0.514 -25.876 1.00 97.25 92 ARG A N 1
ATOM 691 C CA . ARG A 1 92 ? 7.694 0.820 -26.130 1.00 97.25 92 ARG A CA 1
ATOM 692 C C . ARG A 1 92 ? 7.336 1.312 -27.530 1.00 97.25 92 ARG A C 1
ATOM 694 O O . ARG A 1 92 ? 6.891 2.444 -27.673 1.00 97.25 92 ARG A O 1
ATOM 701 N N . LEU A 1 93 ? 7.507 0.484 -28.561 1.00 97.44 93 LEU A N 1
ATOM 702 C CA . LEU A 1 93 ? 7.178 0.854 -29.942 1.00 97.44 93 LEU A CA 1
ATOM 703 C C . LEU A 1 93 ? 5.664 0.940 -30.162 1.00 97.44 93 LEU A C 1
ATOM 705 O O . LEU A 1 93 ? 5.186 1.882 -30.793 1.00 97.44 93 LEU A O 1
ATOM 709 N N . ARG A 1 94 ? 4.901 -0.011 -29.609 1.00 96.25 94 ARG A N 1
ATOM 710 C CA . ARG A 1 94 ? 3.443 -0.080 -29.767 1.00 96.25 94 ARG A CA 1
ATOM 711 C C . ARG A 1 94 ? 2.709 1.067 -29.078 1.00 96.25 94 ARG A C 1
ATOM 713 O O . ARG A 1 94 ? 1.691 1.524 -29.602 1.00 96.25 94 ARG A O 1
ATOM 720 N N . TYR A 1 95 ? 3.179 1.485 -27.906 1.00 95.88 95 TYR A N 1
ATOM 721 C CA . TYR A 1 95 ? 2.495 2.462 -27.058 1.00 95.88 95 TYR A CA 1
ATOM 722 C C . TYR A 1 95 ? 3.230 3.795 -26.913 1.00 95.88 95 TYR A C 1
ATOM 724 O O . TYR A 1 95 ? 2.658 4.726 -26.361 1.00 95.88 95 TYR A O 1
ATOM 732 N N . ARG A 1 96 ? 4.464 3.911 -27.423 1.00 96.06 96 ARG A N 1
ATOM 733 C CA . ARG A 1 96 ? 5.297 5.125 -27.335 1.00 96.06 96 ARG A CA 1
ATOM 734 C C . ARG A 1 96 ? 5.507 5.614 -25.894 1.00 96.06 96 ARG A C 1
ATOM 736 O O . ARG A 1 96 ? 5.507 6.809 -25.630 1.00 96.06 96 ARG A O 1
ATOM 743 N N . VAL A 1 97 ? 5.690 4.670 -24.975 1.00 95.88 97 VAL A N 1
ATOM 744 C CA . VAL A 1 97 ? 5.901 4.919 -23.538 1.00 95.88 97 VAL A CA 1
ATOM 745 C C . VAL A 1 97 ? 7.388 4.951 -23.169 1.00 95.88 97 VAL A C 1
ATOM 747 O O . VAL A 1 97 ? 8.242 4.590 -23.984 1.00 95.88 97 VAL A O 1
ATOM 750 N N . SER A 1 98 ? 7.710 5.358 -21.937 1.00 97.19 98 SER A N 1
ATOM 751 C CA . SER A 1 98 ? 9.075 5.276 -21.405 1.00 97.19 98 SER A CA 1
ATOM 752 C C . SER A 1 98 ? 9.579 3.827 -21.314 1.00 97.19 98 SER A C 1
ATOM 754 O O . SER A 1 98 ? 8.811 2.862 -21.372 1.00 97.19 98 SER A O 1
ATOM 756 N N . TRP A 1 99 ? 10.891 3.657 -21.132 1.00 97.06 99 TRP A N 1
ATOM 757 C CA . TRP A 1 99 ? 11.474 2.338 -20.870 1.00 97.06 99 TRP A CA 1
ATOM 758 C C . TRP A 1 99 ? 11.029 1.743 -19.530 1.00 97.06 99 TRP A C 1
ATOM 760 O O . TRP A 1 99 ? 10.869 0.526 -19.452 1.00 97.06 99 TRP A O 1
ATOM 770 N N . ALA A 1 100 ? 10.794 2.577 -18.512 1.00 96.25 100 ALA A N 1
ATOM 771 C CA . ALA A 1 100 ? 10.302 2.133 -17.210 1.00 96.25 100 ALA A CA 1
ATOM 772 C C . ALA A 1 100 ? 8.896 1.532 -17.338 1.00 96.25 100 ALA A C 1
ATOM 774 O O . ALA A 1 100 ? 8.697 0.353 -17.038 1.00 96.25 100 ALA A O 1
ATOM 775 N N . ARG A 1 101 ? 7.952 2.280 -17.921 1.00 96.88 101 ARG A N 1
ATOM 776 C CA . ARG A 1 101 ? 6.590 1.792 -18.176 1.00 96.88 101 ARG A CA 1
ATOM 777 C C . ARG A 1 101 ? 6.575 0.589 -19.119 1.00 96.88 101 ARG A C 1
ATOM 779 O O . ARG A 1 101 ? 5.842 -0.367 -18.884 1.00 96.88 101 ARG A O 1
ATOM 786 N N . ALA A 1 102 ? 7.407 0.586 -20.162 1.00 97.00 102 ALA A N 1
ATOM 787 C CA . ALA A 1 102 ? 7.528 -0.553 -21.073 1.00 97.00 102 ALA A CA 1
ATOM 788 C C . ALA A 1 102 ? 8.008 -1.834 -20.370 1.00 97.00 102 ALA A C 1
ATOM 790 O O . ALA A 1 102 ? 7.487 -2.918 -20.642 1.00 97.00 102 ALA A O 1
ATOM 791 N N . LEU A 1 103 ? 8.982 -1.714 -19.461 1.00 97.12 103 LEU A N 1
ATOM 792 C CA . LEU A 1 103 ? 9.429 -2.818 -18.620 1.00 97.12 103 LEU A CA 1
ATOM 793 C C . LEU A 1 103 ? 8.301 -3.288 -17.699 1.00 97.12 103 LEU A C 1
ATOM 795 O O . LEU A 1 103 ? 8.028 -4.484 -17.659 1.00 97.12 103 LEU A O 1
ATOM 799 N N . LEU A 1 104 ? 7.612 -2.375 -17.010 1.00 95.94 104 LEU A N 1
ATOM 800 C CA . LEU A 1 104 ? 6.496 -2.735 -16.134 1.00 95.94 104 LEU A CA 1
ATOM 801 C C . LEU A 1 104 ? 5.415 -3.499 -16.901 1.00 95.94 104 LEU A C 1
ATOM 803 O O . LEU A 1 104 ? 5.026 -4.572 -16.451 1.00 95.94 104 LEU A O 1
ATOM 807 N N . LEU A 1 105 ? 5.002 -3.019 -18.080 1.00 95.62 105 LEU A N 1
ATOM 808 C CA . LEU A 1 105 ? 4.053 -3.703 -18.970 1.00 95.62 105 LEU A CA 1
ATOM 809 C C . LEU A 1 105 ? 4.520 -5.117 -19.346 1.00 95.62 105 LEU A C 1
ATOM 811 O O . LEU A 1 105 ? 3.726 -6.058 -19.305 1.00 95.62 105 LEU A O 1
ATOM 815 N N . ALA A 1 106 ? 5.811 -5.283 -19.644 1.00 95.31 106 ALA A N 1
ATOM 816 C CA . ALA A 1 106 ? 6.399 -6.582 -19.962 1.00 95.31 106 ALA A CA 1
ATOM 817 C C . ALA A 1 106 ? 6.366 -7.582 -18.790 1.00 95.31 106 ALA A C 1
ATOM 819 O O . ALA A 1 106 ? 6.404 -8.792 -19.024 1.00 95.31 106 ALA A O 1
ATOM 820 N N . LEU A 1 107 ? 6.297 -7.108 -17.540 1.00 95.06 107 LEU A N 1
ATOM 821 C CA . LEU A 1 107 ? 6.235 -7.958 -16.345 1.00 95.06 107 LEU A CA 1
ATOM 822 C C . LEU A 1 107 ? 4.804 -8.350 -15.947 1.00 95.06 107 LEU A C 1
ATOM 824 O O . LEU A 1 107 ? 4.624 -9.362 -15.268 1.00 95.06 107 LEU A O 1
ATOM 828 N N . GLN A 1 108 ? 3.790 -7.595 -16.377 1.00 92.69 108 GLN A N 1
ATOM 829 C CA . GLN A 1 108 ? 2.432 -7.646 -15.817 1.00 92.69 108 GLN A CA 1
ATOM 830 C C . GLN A 1 108 ? 1.770 -9.023 -15.745 1.00 92.69 108 GLN A C 1
ATOM 832 O O . GLN A 1 108 ? 1.214 -9.322 -14.691 1.00 92.69 108 GLN A O 1
ATOM 837 N N . PRO A 1 109 ? 1.806 -9.893 -16.776 1.00 88.94 109 PRO A N 1
ATOM 838 C CA . PRO A 1 109 ? 1.109 -11.175 -16.679 1.00 88.94 109 PRO A CA 1
ATOM 839 C C . PRO A 1 109 ? 1.622 -12.047 -15.528 1.00 88.94 109 PRO A C 1
ATOM 841 O O . PRO A 1 109 ? 0.848 -12.787 -14.929 1.00 88.94 109 PRO A O 1
ATOM 844 N N . LEU A 1 110 ? 2.919 -11.958 -15.218 1.00 92.56 110 LEU A N 1
ATOM 845 C CA . LEU A 1 110 ? 3.528 -12.706 -14.124 1.00 92.56 110 LEU A CA 1
ATOM 846 C C . LEU A 1 110 ? 3.440 -11.930 -12.811 1.00 92.56 110 LEU A C 1
ATOM 848 O O . LEU A 1 110 ? 3.035 -12.505 -11.808 1.00 92.56 110 LEU A O 1
ATOM 852 N N . LEU A 1 111 ? 3.765 -10.635 -12.821 1.00 94.56 111 LEU A N 1
ATOM 853 C CA . LEU A 1 111 ? 3.713 -9.772 -11.639 1.00 94.56 111 LEU A CA 1
ATOM 854 C C . LEU A 1 111 ? 2.312 -9.768 -11.026 1.00 94.56 111 LEU A C 1
ATOM 856 O O . LEU A 1 111 ? 2.155 -10.087 -9.850 1.00 94.56 111 LEU A O 1
ATOM 860 N N . ALA A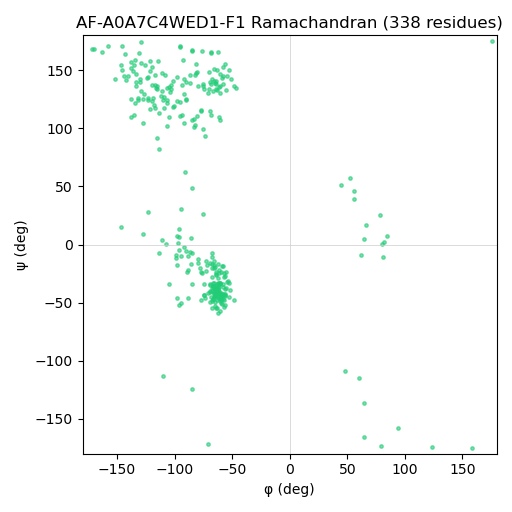 1 112 ? 1.287 -9.470 -11.830 1.00 94.44 112 ALA A N 1
ATOM 861 C CA . ALA A 1 112 ? -0.087 -9.403 -11.351 1.00 94.44 112 ALA A CA 1
ATOM 862 C C . ALA A 1 112 ? -0.575 -10.762 -10.853 1.00 94.44 112 ALA A C 1
ATOM 864 O O . ALA A 1 112 ? -1.291 -10.829 -9.861 1.00 94.44 112 ALA A O 1
ATOM 865 N N . ARG A 1 113 ? -0.154 -11.852 -11.505 1.00 93.25 113 ARG A N 1
ATOM 866 C CA . ARG A 1 113 ? -0.470 -13.205 -11.053 1.00 93.25 113 ARG A CA 1
ATOM 867 C C . ARG A 1 113 ? 0.136 -13.486 -9.680 1.00 93.25 113 ARG A C 1
ATOM 869 O O . ARG A 1 113 ? -0.602 -13.836 -8.770 1.00 93.25 113 ARG A O 1
ATOM 876 N N . VAL A 1 114 ? 1.449 -13.300 -9.524 1.00 96.19 114 VAL A N 1
ATOM 877 C CA . VAL A 1 114 ? 2.158 -13.551 -8.259 1.00 96.19 114 VAL A CA 1
ATOM 878 C C . VAL A 1 114 ? 1.565 -12.709 -7.134 1.00 96.19 114 VAL A C 1
ATOM 880 O O . VAL A 1 114 ? 1.259 -13.249 -6.077 1.00 96.19 114 VAL A O 1
ATOM 883 N N . TYR A 1 115 ? 1.346 -11.417 -7.370 1.00 97.69 115 TYR A N 1
ATOM 884 C CA . TYR A 1 115 ? 0.746 -10.514 -6.394 1.00 97.69 115 TYR A CA 1
ATOM 885 C C . TYR A 1 115 ? -0.689 -10.933 -6.027 1.00 97.69 115 TYR A C 1
ATOM 887 O O . TYR A 1 115 ? -0.963 -11.253 -4.870 1.00 97.69 115 TYR A O 1
ATOM 895 N N . LEU A 1 116 ? -1.603 -11.000 -7.002 1.00 96.25 116 LEU A N 1
ATOM 896 C CA . LEU A 1 116 ? -3.024 -11.228 -6.730 1.00 96.25 116 LEU A CA 1
ATOM 897 C C . LEU A 1 116 ? -3.314 -12.648 -6.220 1.00 96.25 116 LEU A C 1
ATOM 899 O O . LEU A 1 116 ? -4.110 -12.797 -5.297 1.00 96.25 116 LEU A O 1
ATOM 903 N N . GLU A 1 117 ? -2.685 -13.692 -6.777 1.00 96.50 117 GLU A N 1
ATOM 904 C CA . GLU A 1 117 ? -2.897 -15.078 -6.320 1.00 96.50 117 GLU A CA 1
ATOM 905 C C . GLU A 1 117 ? -2.354 -15.294 -4.902 1.00 96.50 117 GLU A C 1
ATOM 907 O O . GLU A 1 117 ? -2.993 -15.995 -4.112 1.00 96.50 117 GLU A O 1
ATOM 912 N N . THR A 1 118 ? -1.223 -14.665 -4.551 1.00 98.44 118 THR A N 1
ATOM 913 C CA . THR A 1 118 ? -0.670 -14.728 -3.189 1.00 98.44 118 THR A CA 1
ATOM 914 C C . THR A 1 118 ? -1.667 -14.143 -2.198 1.00 98.44 118 THR A C 1
ATOM 916 O O . THR A 1 118 ? -2.117 -14.844 -1.294 1.00 98.44 118 THR A O 1
ATOM 919 N N . PHE A 1 119 ? -2.085 -12.891 -2.391 1.00 98.56 119 PHE A N 1
ATOM 920 C CA . PHE A 1 119 ? -2.973 -12.229 -1.438 1.00 98.56 119 PHE A CA 1
ATOM 921 C C . PHE A 1 119 ? -4.388 -12.819 -1.416 1.00 98.56 119 PHE A C 1
ATOM 923 O O . PHE A 1 119 ? -4.965 -12.952 -0.341 1.00 98.56 119 PHE A O 1
ATOM 930 N N . SER A 1 120 ? -4.910 -13.292 -2.549 1.00 98.44 120 SER A N 1
ATOM 931 C CA . SER A 1 120 ? -6.156 -14.070 -2.586 1.00 98.44 120 SER A CA 1
ATOM 932 C C . SER A 1 120 ? -6.056 -15.355 -1.759 1.00 98.44 120 SER A C 1
ATOM 934 O O . SER A 1 120 ? -6.944 -15.658 -0.959 1.00 98.44 120 SER A O 1
ATOM 936 N N . THR A 1 121 ? -4.949 -16.092 -1.898 1.00 98.56 121 THR A N 1
ATOM 937 C CA . THR A 1 121 ? -4.714 -17.322 -1.131 1.00 98.56 121 THR A CA 1
ATOM 938 C C . THR A 1 121 ? -4.608 -17.035 0.361 1.00 98.56 121 THR A C 1
ATOM 940 O O . THR A 1 121 ? -5.183 -17.777 1.154 1.00 98.56 121 THR A O 1
ATOM 943 N N . LEU A 1 122 ? -3.916 -15.962 0.748 1.00 98.81 122 LEU A N 1
ATOM 944 C CA . LEU A 1 122 ? -3.746 -15.573 2.147 1.00 98.81 122 LEU A CA 1
ATOM 945 C C . LEU A 1 122 ? -5.056 -15.099 2.777 1.00 98.81 122 LEU A C 1
ATOM 947 O O . LEU A 1 122 ? -5.399 -15.565 3.861 1.00 98.81 122 LEU A O 1
ATOM 951 N N . ALA A 1 123 ? -5.824 -14.253 2.086 1.00 98.75 123 ALA A N 1
ATOM 952 C CA . ALA A 1 123 ? -7.132 -13.806 2.562 1.00 98.75 123 ALA A CA 1
ATOM 953 C C . ALA A 1 123 ? -8.053 -15.002 2.849 1.00 98.75 123 ALA A C 1
ATOM 955 O O . ALA A 1 123 ? -8.639 -15.086 3.927 1.00 98.75 123 ALA A O 1
ATOM 956 N N . ARG A 1 124 ? -8.075 -15.994 1.944 1.00 98.56 124 ARG A N 1
ATOM 957 C CA . ARG A 1 124 ? -8.815 -17.251 2.132 1.00 98.56 124 ARG A CA 1
ATOM 958 C C . ARG A 1 124 ? -8.262 -18.118 3.260 1.00 98.56 124 ARG A C 1
ATOM 960 O O . ARG A 1 124 ? -9.029 -18.635 4.066 1.00 98.56 124 ARG A O 1
ATOM 967 N N . LYS A 1 125 ? -6.939 -18.316 3.303 1.00 98.56 125 LYS A N 1
ATOM 968 C CA . LYS A 1 125 ? -6.263 -19.170 4.295 1.00 98.56 125 LYS A CA 1
ATOM 969 C C . LYS A 1 125 ? -6.545 -18.687 5.717 1.00 98.56 125 LYS A C 1
ATOM 971 O O . LYS A 1 125 ? -6.840 -19.507 6.579 1.00 98.56 125 LYS A O 1
ATOM 976 N N . TYR A 1 126 ? -6.479 -17.375 5.934 1.00 98.56 126 TYR A N 1
ATOM 977 C CA . TYR A 1 126 ? -6.669 -16.757 7.247 1.00 98.56 126 TYR A CA 1
ATOM 978 C C . TYR A 1 126 ? -8.097 -16.257 7.494 1.00 98.56 126 TYR A C 1
ATOM 980 O O . TYR A 1 126 ? -8.402 -15.845 8.606 1.00 98.56 126 TYR A O 1
ATOM 988 N N . ARG A 1 127 ? -8.985 -16.344 6.492 1.00 98.31 127 ARG A N 1
ATOM 989 C CA . ARG A 1 127 ? -10.399 -15.935 6.555 1.00 98.31 127 ARG A CA 1
ATOM 990 C C . ARG A 1 127 ? -10.583 -14.477 6.987 1.00 98.31 127 ARG A C 1
ATOM 992 O O . ARG A 1 127 ? -11.434 -14.173 7.819 1.00 98.31 127 ARG A O 1
ATOM 999 N N . VAL A 1 128 ? -9.800 -13.577 6.397 1.00 98.75 128 VAL A N 1
ATOM 1000 C CA . VAL A 1 128 ? -9.819 -12.139 6.711 1.00 98.75 128 VAL A CA 1
ATOM 1001 C C . VAL A 1 128 ? -10.131 -11.290 5.484 1.00 98.75 128 VAL A C 1
ATOM 1003 O O . VAL A 1 128 ? -9.866 -11.698 4.352 1.00 98.75 128 VAL A O 1
ATOM 1006 N N . TYR A 1 129 ? -10.621 -10.073 5.712 1.00 98.88 129 TYR A N 1
ATOM 1007 C CA . TYR A 1 129 ? -10.543 -9.023 4.703 1.00 98.88 129 TYR A CA 1
ATOM 1008 C C . TYR A 1 129 ? -9.103 -8.520 4.627 1.00 98.88 129 TYR A C 1
ATOM 1010 O O . TYR A 1 129 ? -8.470 -8.283 5.657 1.00 98.88 129 TYR A O 1
ATOM 1018 N N . LEU A 1 130 ? -8.570 -8.372 3.416 1.00 98.88 130 LEU A N 1
ATOM 1019 C CA . LEU A 1 130 ? -7.146 -8.110 3.215 1.00 98.88 130 LEU A CA 1
ATOM 1020 C C . LEU A 1 130 ? -6.917 -7.017 2.176 1.00 98.88 130 LEU A C 1
ATOM 1022 O O . LEU A 1 130 ? -7.145 -7.233 0.987 1.00 98.88 130 LEU A O 1
ATOM 1026 N N . VAL A 1 131 ? -6.421 -5.862 2.623 1.00 98.88 131 VAL A N 1
ATOM 1027 C CA . VAL A 1 131 ? -5.817 -4.852 1.749 1.00 98.88 131 VAL A CA 1
ATOM 1028 C C . VAL A 1 131 ? -4.367 -5.253 1.514 1.00 98.88 131 VAL A C 1
ATOM 1030 O O . VAL A 1 131 ? -3.521 -5.167 2.401 1.00 98.88 131 VAL A O 1
ATOM 1033 N N . ALA A 1 132 ? -4.079 -5.703 0.300 1.00 97.94 132 ALA A N 1
ATOM 1034 C CA . ALA A 1 132 ? -2.809 -6.291 -0.116 1.00 97.94 132 ALA A CA 1
ATOM 1035 C C . ALA A 1 132 ? -1.674 -5.268 -0.320 1.00 97.94 132 ALA A C 1
ATOM 1037 O O . ALA A 1 132 ? -0.776 -5.486 -1.138 1.00 97.94 132 ALA A O 1
ATOM 1038 N N . GLY A 1 133 ? -1.727 -4.120 0.358 1.00 97.25 133 GLY A N 1
ATOM 1039 C CA . GLY A 1 133 ? -0.821 -3.019 0.074 1.00 97.25 133 GLY A CA 1
ATOM 1040 C C . GLY A 1 133 ? -1.056 -2.487 -1.325 1.00 97.25 133 GLY A C 1
ATOM 1041 O O . GLY A 1 133 ? -2.209 -2.370 -1.738 1.00 97.25 133 GLY A O 1
ATOM 1042 N N . SER A 1 134 ? 0.014 -2.222 -2.071 1.00 98.38 134 SER A N 1
ATOM 1043 C CA . SER A 1 134 ? -0.108 -1.847 -3.477 1.00 98.38 134 SER A CA 1
ATOM 1044 C C . SER A 1 134 ? 0.999 -2.398 -4.378 1.00 98.38 134 SER A C 1
ATOM 1046 O O . SER A 1 134 ? 2.034 -2.891 -3.922 1.00 98.38 134 SER A O 1
ATOM 1048 N N . ALA A 1 135 ? 0.741 -2.359 -5.684 1.00 97.94 135 ALA A N 1
ATOM 1049 C CA . ALA A 1 135 ? 1.625 -2.844 -6.734 1.00 97.94 135 ALA A CA 1
ATOM 1050 C C . ALA A 1 135 ? 1.509 -1.974 -8.000 1.00 97.94 135 ALA A C 1
ATOM 1052 O O . ALA A 1 135 ? 0.415 -1.480 -8.290 1.00 97.94 135 ALA A O 1
ATOM 1053 N N . PRO A 1 136 ? 2.573 -1.843 -8.818 1.00 97.19 136 PRO A N 1
ATOM 1054 C CA . PRO A 1 136 ? 2.467 -1.236 -10.141 1.00 97.19 136 PRO A CA 1
ATOM 1055 C C . PRO A 1 136 ? 1.762 -2.210 -11.093 1.00 97.19 136 PRO A C 1
ATOM 1057 O O . PRO A 1 136 ? 2.388 -3.083 -11.701 1.00 97.19 136 PRO A O 1
ATOM 1060 N N . LEU A 1 137 ? 0.443 -2.080 -11.214 1.00 96.00 137 LEU A N 1
ATOM 1061 C CA . LEU A 1 137 ? -0.396 -2.943 -12.041 1.00 96.00 137 LEU A CA 1
ATOM 1062 C C . LEU A 1 137 ? -0.848 -2.206 -13.293 1.00 96.00 137 LEU A C 1
ATOM 1064 O O . LEU A 1 137 ? -1.307 -1.067 -13.236 1.00 96.00 137 LEU A O 1
ATOM 1068 N N . ALA A 1 138 ? -0.763 -2.872 -14.438 1.00 94.50 138 ALA A N 1
ATOM 1069 C CA . ALA A 1 138 ? -1.450 -2.388 -15.620 1.00 94.50 138 ALA A CA 1
ATOM 1070 C C . ALA A 1 138 ? -2.958 -2.517 -15.451 1.00 94.50 138 ALA A C 1
ATOM 1072 O O . ALA A 1 138 ? -3.450 -3.237 -14.579 1.00 94.50 138 ALA A O 1
ATOM 1073 N N . GLU A 1 139 ? -3.704 -1.842 -16.318 1.00 87.50 139 GLU A N 1
ATOM 1074 C CA . GLU A 1 139 ? -5.144 -2.020 -16.352 1.00 87.50 139 GLU A CA 1
ATOM 1075 C C . GLU A 1 139 ? -5.493 -3.480 -16.663 1.00 87.50 139 GLU A C 1
ATOM 1077 O O . GLU A 1 139 ? -5.339 -3.971 -17.783 1.00 87.50 139 GLU A O 1
ATOM 1082 N N . ILE A 1 140 ? -5.965 -4.190 -15.644 1.00 78.19 140 ILE A N 1
ATOM 1083 C CA . ILE A 1 140 ? -6.400 -5.574 -15.752 1.00 78.19 140 ILE A CA 1
ATOM 1084 C C . ILE A 1 140 ? -7.918 -5.585 -15.591 1.00 78.19 140 ILE A C 1
ATOM 1086 O O . ILE A 1 140 ? -8.427 -5.097 -14.580 1.00 78.19 140 ILE A O 1
ATOM 1090 N N . PRO A 1 141 ? -8.669 -6.147 -16.554 1.00 74.25 141 PRO A N 1
ATOM 1091 C CA . PRO A 1 141 ? -10.116 -6.248 -16.431 1.00 74.25 141 PRO A CA 1
ATOM 1092 C C . PRO A 1 141 ? -10.449 -7.074 -15.204 1.00 74.25 141 PRO A C 1
ATOM 1094 O O . PRO A 1 141 ? -9.940 -8.185 -15.076 1.00 74.25 141 PRO A O 1
ATOM 1097 N N . HIS A 1 142 ? -11.328 -6.592 -14.338 1.00 73.69 142 HIS A N 1
ATOM 1098 C CA . HIS A 1 142 ? -11.748 -7.331 -13.158 1.00 73.69 142 HIS A CA 1
ATOM 1099 C C . HIS A 1 142 ? -13.268 -7.288 -13.004 1.00 73.69 142 HIS A C 1
ATOM 1101 O O . HIS A 1 142 ? -13.879 -6.241 -13.196 1.00 73.69 142 HIS A O 1
ATOM 1107 N N . ALA A 1 143 ? -13.868 -8.436 -12.681 1.00 73.06 143 ALA A N 1
ATOM 1108 C CA . ALA A 1 143 ? -15.279 -8.524 -12.324 1.00 73.06 143 ALA A CA 1
ATOM 1109 C C . ALA A 1 143 ? -15.352 -8.633 -10.794 1.00 73.06 143 ALA A C 1
ATOM 1111 O O . ALA A 1 143 ? -14.780 -9.587 -10.267 1.00 73.06 143 ALA A O 1
ATOM 1112 N N . PRO A 1 144 ? -15.976 -7.680 -10.078 1.00 73.44 144 PRO A N 1
ATOM 1113 C CA . PRO A 1 144 ? -16.065 -7.708 -8.616 1.00 73.44 144 PRO A CA 1
ATOM 1114 C C . PRO A 1 144 ? -16.493 -9.080 -8.080 1.00 73.44 144 PRO A C 1
ATOM 1116 O O . PRO A 1 144 ? -17.401 -9.699 -8.633 1.00 73.44 144 PRO A O 1
ATOM 1119 N N . GLY A 1 145 ? -15.813 -9.570 -7.041 1.00 74.50 145 GLY A N 1
ATOM 1120 C CA . GLY A 1 145 ? -16.076 -10.882 -6.442 1.00 74.50 145 GLY A CA 1
ATOM 1121 C C . GLY A 1 145 ? -15.473 -12.074 -7.198 1.00 74.50 145 GLY A C 1
ATOM 1122 O O . GLY A 1 145 ? -15.633 -13.210 -6.764 1.00 74.50 145 GLY A O 1
ATOM 1123 N N . SER A 1 146 ? -14.762 -11.861 -8.312 1.00 79.50 146 SER A N 1
ATOM 1124 C CA . SER A 1 146 ? -14.068 -12.953 -9.003 1.00 79.50 146 SER A CA 1
ATOM 1125 C C . SER A 1 146 ? -12.735 -13.299 -8.334 1.00 79.50 146 SER A C 1
ATOM 1127 O O . SER A 1 146 ? -12.047 -12.434 -7.790 1.00 79.50 146 SER A O 1
ATOM 1129 N N . HIS A 1 147 ? -12.332 -14.568 -8.394 1.00 76.12 147 HIS A N 1
ATOM 1130 C CA . HIS A 1 147 ? -10.969 -14.941 -8.026 1.00 76.12 147 HIS A CA 1
ATOM 1131 C C . HIS A 1 147 ? -9.965 -14.423 -9.068 1.00 76.12 147 HIS A C 1
ATOM 1133 O O . HIS A 1 147 ? -10.288 -14.354 -10.266 1.00 76.12 147 HIS A O 1
ATOM 1139 N N . PRO A 1 148 ? -8.734 -14.081 -8.646 1.00 78.88 148 PRO A N 1
ATOM 1140 C CA . PRO A 1 148 ? -7.661 -13.775 -9.577 1.00 78.88 148 PRO A CA 1
ATOM 1141 C C . PRO A 1 148 ? -7.445 -14.905 -10.581 1.00 78.88 148 PRO A C 1
ATOM 1143 O O . PRO A 1 148 ? -7.588 -16.085 -10.272 1.00 78.88 148 PRO A O 1
ATOM 1146 N N . GLY A 1 149 ? -7.085 -14.526 -11.801 1.00 63.31 149 GLY A N 1
ATOM 1147 C CA . GLY A 1 149 ? -6.761 -15.461 -12.867 1.00 63.31 149 GLY A CA 1
ATOM 1148 C C . GLY A 1 149 ? -5.897 -14.788 -13.921 1.00 63.31 149 GLY A C 1
ATOM 1149 O O . GLY A 1 149 ? -5.709 -13.569 -13.900 1.00 63.31 149 GLY A O 1
ATOM 1150 N N . ALA A 1 150 ? -5.374 -15.579 -14.856 1.00 63.50 150 ALA A N 1
ATOM 1151 C CA . ALA A 1 150 ? -4.545 -15.068 -15.939 1.00 63.50 150 ALA A CA 1
ATOM 1152 C C . ALA A 1 150 ? -5.343 -14.078 -16.802 1.00 63.50 150 ALA A C 1
ATOM 1154 O O . ALA A 1 150 ? -6.253 -14.457 -17.540 1.00 63.50 150 ALA A O 1
ATOM 1155 N N . ARG A 1 151 ? -4.994 -12.794 -16.716 1.00 72.00 151 ARG A N 1
ATOM 1156 C CA . ARG A 1 151 ? -5.619 -11.722 -17.493 1.00 72.00 151 ARG A CA 1
ATOM 1157 C C . ARG A 1 151 ? -4.541 -10.886 -18.162 1.00 72.00 151 ARG A C 1
ATOM 1159 O O . ARG A 1 151 ? -3.466 -10.666 -17.608 1.00 72.00 151 ARG A O 1
ATOM 1166 N N . ARG A 1 152 ? -4.819 -10.455 -19.391 1.00 72.56 152 ARG A N 1
ATOM 1167 C CA . ARG A 1 152 ? -3.902 -9.605 -20.152 1.00 72.56 152 ARG A CA 1
ATOM 1168 C C . ARG A 1 152 ? -4.148 -8.135 -19.796 1.00 72.56 152 ARG A C 1
ATOM 1170 O O . ARG A 1 152 ? -5.317 -7.748 -19.712 1.00 72.56 152 ARG A O 1
ATOM 1177 N N . PRO A 1 153 ? -3.084 -7.331 -19.638 1.00 80.38 153 PRO A N 1
ATOM 1178 C CA . PRO A 1 153 ? -3.193 -5.880 -19.573 1.00 80.38 153 PRO A CA 1
ATOM 1179 C C . PRO A 1 153 ? -3.996 -5.306 -20.743 1.00 80.38 153 PRO A C 1
ATOM 1181 O O . PRO A 1 153 ? -3.863 -5.775 -21.879 1.00 80.38 153 PRO A O 1
ATOM 1184 N N . ARG A 1 154 ? -4.788 -4.270 -20.478 1.00 83.31 154 ARG A N 1
ATOM 1185 C CA . ARG A 1 154 ? -5.429 -3.428 -21.487 1.00 83.31 154 ARG A CA 1
ATOM 1186 C C . ARG A 1 154 ? -4.681 -2.104 -21.584 1.00 83.31 154 ARG A C 1
ATOM 1188 O O . ARG A 1 154 ? -4.404 -1.460 -20.584 1.00 83.31 154 ARG A O 1
ATOM 1195 N N . GLY A 1 155 ? -4.363 -1.704 -22.810 1.00 91.12 155 GLY A N 1
ATOM 1196 C CA . GLY A 1 155 ? -3.753 -0.405 -23.066 1.00 91.12 155 GLY A CA 1
ATOM 1197 C C . GLY A 1 155 ? -2.349 -0.225 -22.465 1.00 91.12 155 GLY A C 1
ATOM 1198 O O . GLY A 1 155 ? -1.674 -1.202 -22.128 1.00 91.12 155 GLY A O 1
ATOM 1199 N N . PRO A 1 156 ? -1.876 1.032 -22.416 1.00 94.62 156 PRO A N 1
ATOM 1200 C CA . PRO A 1 156 ? -0.523 1.367 -21.986 1.00 94.62 156 PRO A CA 1
ATOM 1201 C C . PRO A 1 156 ? -0.409 1.740 -20.503 1.00 94.62 156 PRO A C 1
ATOM 1203 O O . PRO A 1 156 ? 0.709 1.909 -20.024 1.00 94.62 156 PRO A O 1
ATOM 1206 N N . ALA A 1 157 ? -1.527 1.931 -19.802 1.00 95.81 157 ALA A N 1
ATOM 1207 C CA . ALA A 1 157 ? -1.532 2.500 -18.463 1.00 95.81 157 ALA A CA 1
ATOM 1208 C C . ALA A 1 157 ? -1.056 1.490 -17.411 1.00 95.81 157 ALA A C 1
ATOM 1210 O O . ALA A 1 157 ? -1.432 0.314 -17.441 1.00 95.81 157 ALA A O 1
ATOM 1211 N N . VAL A 1 158 ? -0.240 1.976 -16.476 1.00 97.00 158 VAL A N 1
ATOM 1212 C CA . VAL A 1 158 ? 0.238 1.242 -15.299 1.00 97.00 158 VAL A CA 1
ATOM 1213 C C . VAL A 1 158 ? 0.034 2.137 -14.091 1.00 97.00 158 VAL A C 1
ATOM 1215 O O . VAL A 1 158 ? 0.526 3.256 -14.087 1.00 97.00 158 VAL A O 1
ATOM 1218 N N . TYR A 1 159 ? -0.677 1.655 -13.082 1.00 97.75 159 TYR A N 1
ATOM 1219 C CA . TYR A 1 159 ? -1.088 2.416 -11.907 1.00 97.75 159 TYR A CA 1
ATOM 1220 C C . TYR A 1 159 ? -0.463 1.815 -10.652 1.00 97.75 159 TYR A C 1
ATOM 1222 O O . TYR A 1 159 ? -0.376 0.589 -10.538 1.00 97.75 159 TYR A O 1
ATOM 1230 N N . ASN A 1 160 ? -0.128 2.646 -9.666 1.00 98.19 160 ASN A N 1
ATOM 1231 C CA . ASN A 1 160 ? 0.029 2.160 -8.297 1.00 98.19 160 ASN A CA 1
ATOM 1232 C C . ASN A 1 160 ? -1.368 1.752 -7.790 1.00 98.19 160 ASN A C 1
ATOM 1234 O O . ASN A 1 160 ? -2.269 2.585 -7.701 1.00 98.19 160 ASN A O 1
ATOM 1238 N N . THR A 1 161 ? -1.580 0.452 -7.585 1.00 98.00 161 THR A N 1
ATOM 1239 C CA . THR A 1 161 ? -2.905 -0.133 -7.350 1.00 98.00 161 THR A CA 1
ATOM 1240 C C . THR A 1 161 ? -2.909 -0.973 -6.085 1.00 98.00 161 THR A C 1
ATOM 1242 O O . THR A 1 161 ? -2.133 -1.921 -5.978 1.00 98.00 161 THR A O 1
ATOM 1245 N N . ALA A 1 162 ? -3.830 -0.676 -5.173 1.00 98.06 162 ALA A N 1
ATOM 1246 C CA . ALA A 1 162 ? -4.153 -1.514 -4.030 1.00 98.06 162 ALA A CA 1
ATOM 1247 C C . ALA A 1 162 ? -5.288 -2.488 -4.358 1.00 98.06 162 ALA A C 1
ATOM 1249 O O . ALA A 1 162 ? -6.235 -2.134 -5.062 1.00 98.06 162 ALA A O 1
ATOM 1250 N N . ALA A 1 163 ? -5.206 -3.708 -3.830 1.00 97.38 163 ALA A N 1
ATOM 1251 C CA . ALA A 1 163 ? -6.236 -4.732 -3.981 1.00 97.38 163 ALA A CA 1
ATOM 1252 C C . ALA A 1 163 ? -6.863 -5.083 -2.627 1.00 97.38 163 ALA A C 1
ATOM 1254 O O . ALA A 1 163 ? -6.144 -5.314 -1.656 1.00 97.38 163 ALA A O 1
ATOM 1255 N N . LEU A 1 164 ? -8.195 -5.148 -2.580 1.00 98.50 164 LEU A N 1
ATOM 1256 C CA . LEU A 1 164 ? -8.957 -5.604 -1.418 1.00 98.50 164 LEU A CA 1
ATOM 1257 C C . LEU A 1 164 ? -9.539 -6.990 -1.690 1.00 98.50 164 LEU A C 1
ATOM 1259 O O . LEU A 1 164 ? -10.290 -7.169 -2.650 1.00 98.50 164 LEU A O 1
ATOM 1263 N N . PHE A 1 165 ? -9.243 -7.946 -0.818 1.00 98.62 165 PHE A N 1
ATOM 1264 C CA . PHE A 1 165 ? -9.754 -9.311 -0.886 1.00 98.62 165 PHE A CA 1
ATOM 1265 C C . PHE A 1 165 ? -10.731 -9.610 0.248 1.00 98.62 165 PHE A C 1
ATOM 1267 O O . PHE A 1 165 ? -10.587 -9.088 1.355 1.00 98.62 165 PHE A O 1
ATOM 1274 N N . GLY A 1 166 ? -11.712 -10.463 -0.040 1.00 98.44 166 GLY A N 1
ATOM 1275 C CA . GLY A 1 166 ? -12.623 -11.027 0.949 1.00 98.44 166 GLY A CA 1
ATOM 1276 C C . GLY A 1 166 ? -12.055 -12.273 1.639 1.00 98.44 166 GLY A C 1
ATOM 1277 O O . GLY A 1 166 ? -11.085 -12.864 1.154 1.00 98.44 166 GLY A O 1
ATOM 1278 N N . PRO A 1 167 ? -12.691 -12.722 2.736 1.00 98.12 167 PRO A N 1
ATOM 1279 C CA . PRO A 1 167 ? -12.256 -13.879 3.527 1.00 98.12 167 PRO A CA 1
ATOM 1280 C C . PRO A 1 167 ? -12.373 -15.224 2.793 1.00 98.12 167 PRO A C 1
ATOM 1282 O O . PRO A 1 167 ? -11.867 -16.235 3.271 1.00 98.12 167 PRO A O 1
ATOM 1285 N N . ASP A 1 168 ? -13.031 -15.261 1.636 1.00 97.75 168 ASP A N 1
ATOM 1286 C CA . ASP A 1 168 ? -13.068 -16.402 0.719 1.00 97.75 168 ASP A CA 1
ATOM 1287 C C . ASP A 1 168 ? -11.938 -16.360 -0.329 1.00 97.75 168 ASP A C 1
ATOM 1289 O O . ASP A 1 168 ? -11.755 -17.310 -1.091 1.00 97.75 168 ASP A O 1
ATOM 1293 N N . GLY A 1 169 ? -11.151 -15.281 -0.360 1.00 97.88 169 GLY A N 1
ATOM 1294 C CA . GLY A 1 169 ? -10.112 -15.018 -1.352 1.00 97.88 169 GLY A CA 1
ATOM 1295 C C . GLY A 1 169 ? -10.627 -14.370 -2.638 1.00 97.88 169 GLY A C 1
ATOM 1296 O O . GLY A 1 169 ? -9.859 -14.254 -3.598 1.00 97.88 169 GLY A O 1
ATOM 1297 N N . SER A 1 170 ? -11.897 -13.972 -2.712 1.00 96.38 170 SER A N 1
ATOM 1298 C CA . SER A 1 170 ? -12.416 -13.197 -3.842 1.00 96.38 170 SER A CA 1
ATOM 1299 C C . SER A 1 170 ? -11.791 -11.800 -3.866 1.00 96.38 170 SER A C 1
ATOM 1301 O O . SER A 1 170 ? -11.539 -11.195 -2.823 1.00 96.38 170 SER A O 1
ATOM 1303 N N . LEU A 1 171 ? -11.505 -11.270 -5.057 1.00 96.19 171 LEU A N 1
ATOM 1304 C CA . LEU A 1 171 ? -11.065 -9.884 -5.205 1.00 96.19 171 LEU A CA 1
ATOM 1305 C C . LEU A 1 171 ? -12.308 -8.985 -5.157 1.00 96.19 171 LEU A C 1
ATOM 1307 O O . LEU A 1 171 ? -13.141 -9.003 -6.062 1.00 96.19 171 LEU A O 1
ATOM 1311 N N . ILE A 1 172 ? -12.454 -8.203 -4.090 1.00 96.62 172 ILE A N 1
ATOM 1312 C CA . ILE A 1 172 ? -13.582 -7.281 -3.898 1.00 96.62 172 ILE A CA 1
ATOM 1313 C C . ILE A 1 172 ? -13.421 -6.080 -4.828 1.00 96.62 172 ILE A C 1
ATOM 1315 O O . ILE A 1 172 ? -14.357 -5.695 -5.532 1.00 96.62 172 ILE A O 1
ATOM 1319 N N . GLY A 1 173 ? -12.215 -5.513 -4.882 1.00 94.88 173 GLY A N 1
ATOM 1320 C CA . GLY A 1 173 ? -11.954 -4.341 -5.700 1.00 94.88 173 GLY A CA 1
ATOM 1321 C C . GLY A 1 173 ? -10.489 -3.949 -5.788 1.00 94.88 173 GLY A C 1
ATOM 1322 O O . GLY A 1 173 ? -9.634 -4.455 -5.062 1.00 94.88 173 GLY A O 1
ATOM 1323 N N . LEU A 1 174 ? -10.230 -3.035 -6.718 1.00 95.50 174 LEU A N 1
ATOM 1324 C CA . LEU A 1 174 ? -8.938 -2.403 -6.938 1.00 95.50 174 LEU A CA 1
ATOM 1325 C C . LEU A 1 174 ? -9.105 -0.897 -6.742 1.00 95.50 174 LEU A C 1
ATOM 1327 O O . LEU A 1 174 ? -10.080 -0.328 -7.235 1.00 95.50 174 LEU A O 1
ATOM 1331 N N . GLN A 1 175 ? -8.155 -0.269 -6.059 1.00 97.25 175 GLN A N 1
ATOM 1332 C CA . GLN A 1 175 ? -8.081 1.176 -5.884 1.00 97.25 175 GLN A CA 1
ATOM 1333 C C . GLN A 1 175 ? -6.768 1.681 -6.475 1.00 97.25 175 GLN A C 1
ATOM 1335 O O . GLN A 1 175 ? -5.698 1.205 -6.105 1.00 97.25 175 GLN A O 1
ATOM 1340 N N . ARG A 1 176 ? -6.848 2.627 -7.410 1.00 97.69 176 ARG A N 1
ATOM 1341 C CA . ARG A 1 176 ? -5.684 3.244 -8.059 1.00 97.69 176 ARG A CA 1
ATOM 1342 C C . ARG A 1 176 ? -5.313 4.523 -7.313 1.00 97.69 176 ARG A C 1
ATOM 1344 O O . ARG A 1 176 ? -6.216 5.283 -6.961 1.00 97.69 176 ARG A O 1
ATOM 1351 N N . LYS A 1 177 ? -4.016 4.737 -7.093 1.00 98.00 177 LYS A N 1
ATOM 1352 C CA . LYS A 1 177 ? -3.463 5.951 -6.481 1.00 98.00 177 LYS A CA 1
ATOM 1353 C C . LYS A 1 177 ? -3.681 7.145 -7.400 1.00 98.00 177 LYS A C 1
ATOM 1355 O O . LYS A 1 177 ? -3.387 7.035 -8.590 1.00 98.00 177 LYS A O 1
ATOM 1360 N N . VAL A 1 178 ? -4.176 8.259 -6.874 1.00 97.94 178 VAL A N 1
ATOM 1361 C CA . VAL A 1 178 ? -4.491 9.468 -7.654 1.00 97.94 178 VAL A CA 1
ATOM 1362 C C . VAL A 1 178 ? -3.319 10.449 -7.620 1.00 97.94 178 VAL A C 1
ATOM 1364 O O . VAL A 1 178 ? -2.860 10.905 -8.666 1.00 97.94 178 VAL A O 1
ATOM 1367 N N . ALA A 1 179 ? -2.806 10.749 -6.428 1.00 97.00 179 ALA A N 1
ATOM 1368 C CA . ALA A 1 179 ? -1.705 11.676 -6.210 1.00 97.00 179 ALA A CA 1
ATOM 1369 C C . ALA A 1 179 ? -0.365 10.929 -6.213 1.00 97.00 179 ALA A C 1
ATOM 1371 O O . ALA A 1 179 ? -0.028 10.248 -5.248 1.00 97.00 179 ALA A O 1
ATOM 1372 N N . LEU A 1 180 ? 0.401 11.055 -7.298 1.00 96.38 180 LEU A N 1
ATOM 1373 C CA . LEU A 1 180 ? 1.714 10.419 -7.440 1.00 96.38 180 LEU A CA 1
ATOM 1374 C C . LEU A 1 180 ? 2.837 11.278 -6.845 1.00 96.38 180 LEU A C 1
ATOM 1376 O O . LEU A 1 180 ? 2.801 12.503 -6.955 1.00 96.38 180 LEU A O 1
ATOM 1380 N N . ILE A 1 181 ? 3.859 10.630 -6.285 1.00 94.50 181 ILE A N 1
ATOM 1381 C CA . ILE A 1 181 ? 5.139 11.274 -5.949 1.00 94.50 181 ILE A CA 1
ATOM 1382 C C . ILE A 1 181 ? 6.079 11.290 -7.165 1.00 94.50 181 ILE A C 1
ATOM 1384 O O . ILE A 1 181 ? 5.890 10.544 -8.127 1.00 94.50 181 ILE A O 1
ATOM 1388 N N . ASP A 1 182 ? 7.154 12.077 -7.105 1.00 94.19 182 ASP A N 1
ATOM 1389 C CA . ASP A 1 182 ? 8.113 12.210 -8.213 1.00 94.19 182 ASP A CA 1
ATOM 1390 C C . ASP A 1 182 ? 8.716 10.869 -8.672 1.00 94.19 182 ASP A C 1
ATOM 1392 O O . ASP A 1 182 ? 8.853 10.631 -9.875 1.00 94.19 182 ASP A O 1
ATOM 1396 N N . LEU A 1 183 ? 9.006 9.954 -7.735 1.00 92.88 183 LEU A N 1
ATOM 1397 C CA . LEU A 1 183 ? 9.521 8.607 -8.036 1.00 92.88 183 LEU A CA 1
ATOM 1398 C C . LEU A 1 183 ? 8.529 7.741 -8.829 1.00 92.88 183 LEU A C 1
ATOM 1400 O O . LEU A 1 183 ? 8.929 6.827 -9.552 1.00 92.88 183 LEU A O 1
ATOM 1404 N N . GLU A 1 184 ? 7.235 8.018 -8.718 1.00 96.00 184 GLU A N 1
ATOM 1405 C CA . GLU A 1 184 ? 6.185 7.330 -9.470 1.00 96.00 184 GLU A CA 1
ATOM 1406 C C . GLU A 1 184 ? 5.903 8.016 -10.808 1.00 96.00 184 GLU A C 1
ATOM 1408 O O . GLU A 1 184 ? 5.405 7.381 -11.735 1.00 96.00 184 GLU A O 1
ATOM 1413 N N . GLY A 1 185 ? 6.226 9.304 -10.916 1.00 95.12 185 GLY A N 1
ATOM 1414 C CA . GLY A 1 185 ? 5.988 10.125 -12.092 1.00 95.12 185 GLY A CA 1
ATOM 1415 C C . GLY A 1 185 ? 6.887 9.797 -13.295 1.00 95.12 185 GLY A C 1
ATOM 1416 O O . GLY A 1 185 ? 7.637 8.816 -13.299 1.00 95.12 185 GLY A O 1
ATOM 1417 N N . PRO A 1 186 ? 6.844 10.635 -14.349 1.00 91.50 186 PRO A N 1
ATOM 1418 C CA . PRO A 1 186 ? 7.519 10.379 -15.628 1.00 91.50 186 PRO A CA 1
ATOM 1419 C C . PRO A 1 186 ? 9.044 10.213 -15.554 1.00 91.50 186 PRO A C 1
ATOM 1421 O O . PRO A 1 186 ? 9.632 9.616 -16.455 1.00 91.50 186 PRO A O 1
ATOM 1424 N N . GLN A 1 187 ? 9.689 10.760 -14.518 1.00 90.06 187 GLN A N 1
ATOM 1425 C CA . GLN A 1 187 ? 11.138 10.647 -14.313 1.00 90.06 187 GLN A CA 1
ATOM 1426 C C . GLN A 1 187 ? 11.547 9.365 -13.570 1.00 90.06 187 GLN A C 1
ATOM 1428 O O . GLN A 1 187 ? 12.717 8.988 -13.619 1.00 90.06 187 GLN A O 1
ATOM 1433 N N . GLY A 1 188 ? 10.601 8.691 -12.911 1.00 91.94 188 GLY A N 1
ATOM 1434 C CA . GLY A 1 188 ? 10.824 7.442 -12.194 1.00 91.94 188 GLY A CA 1
ATOM 1435 C C . GLY A 1 188 ? 10.152 6.256 -12.883 1.00 91.94 188 GLY A C 1
ATOM 1436 O O . GLY A 1 188 ? 10.554 5.842 -13.973 1.00 91.94 188 GLY A O 1
ATOM 1437 N N . LEU A 1 189 ? 9.138 5.678 -12.237 1.00 94.25 189 LEU A N 1
ATOM 1438 C CA . LEU A 1 189 ? 8.429 4.497 -12.743 1.00 94.25 189 LEU A CA 1
ATOM 1439 C C . LEU A 1 189 ? 7.513 4.784 -13.943 1.00 94.25 189 LEU A C 1
ATOM 1441 O O . LEU A 1 189 ? 7.105 3.836 -14.619 1.00 94.25 189 LEU A O 1
ATOM 1445 N N . ASP A 1 190 ? 7.218 6.058 -14.228 1.00 96.94 190 ASP A N 1
ATOM 1446 C CA . ASP A 1 190 ? 6.262 6.482 -15.252 1.00 96.94 190 ASP A CA 1
ATOM 1447 C C . ASP A 1 190 ? 4.921 5.763 -15.046 1.00 96.94 190 ASP A C 1
ATOM 1449 O O . ASP A 1 190 ? 4.416 5.045 -15.910 1.00 96.94 190 ASP A O 1
ATOM 1453 N N . LEU A 1 191 ? 4.334 5.916 -13.861 1.00 97.62 191 LEU A N 1
ATOM 1454 C CA . LEU A 1 191 ? 2.985 5.455 -13.555 1.00 97.62 191 LEU A CA 1
ATOM 1455 C C . LEU A 1 191 ? 1.951 6.465 -14.058 1.00 97.62 191 LEU A C 1
ATOM 1457 O O . LEU A 1 191 ? 2.231 7.637 -14.301 1.00 97.62 191 LEU A O 1
ATOM 1461 N N . THR A 1 192 ? 0.750 5.971 -14.307 1.00 97.75 192 THR A N 1
ATOM 1462 C CA . THR A 1 192 ? -0.425 6.760 -14.653 1.00 97.75 192 THR A CA 1
ATOM 1463 C C . THR A 1 192 ? -1.167 7.074 -13.353 1.00 97.75 192 THR A C 1
ATOM 1465 O O . THR A 1 192 ? -1.407 6.141 -12.583 1.00 97.75 192 THR A O 1
ATOM 1468 N N . PRO A 1 193 ? -1.524 8.341 -13.077 1.00 97.50 193 PRO A N 1
ATOM 1469 C CA . PRO A 1 193 ? -2.389 8.654 -11.948 1.00 97.50 193 PRO A CA 1
ATOM 1470 C C . PRO A 1 193 ? -3.772 8.040 -12.177 1.00 97.50 193 PRO A C 1
ATOM 1472 O O . PRO A 1 193 ? -4.295 8.038 -13.295 1.00 97.50 193 PRO A O 1
ATOM 1475 N N . GLY A 1 194 ? -4.354 7.486 -11.121 1.00 96.94 194 GLY A N 1
ATOM 1476 C CA . GLY A 1 194 ? -5.733 7.028 -11.112 1.00 96.94 194 GLY A CA 1
ATOM 1477 C C . GLY A 1 194 ? -6.692 8.209 -11.296 1.00 96.94 194 GLY A C 1
ATOM 1478 O O . GLY A 1 194 ? -6.443 9.282 -10.746 1.00 96.94 194 GLY A O 1
ATOM 1479 N N . PRO A 1 195 ? -7.780 8.045 -12.058 1.00 96.25 195 PRO A N 1
ATOM 1480 C CA . PRO A 1 195 ? -8.815 9.067 -12.149 1.00 96.25 195 PRO A CA 1
ATOM 1481 C C . PRO A 1 195 ? -9.583 9.166 -10.823 1.00 96.25 195 PRO A C 1
ATOM 1483 O O . PRO A 1 195 ? -9.974 8.155 -10.232 1.00 96.25 195 PRO A O 1
ATOM 1486 N N . LEU A 1 196 ? -9.801 10.394 -10.351 1.00 96.38 196 LEU A N 1
ATOM 1487 C CA . LEU A 1 196 ? -10.454 10.664 -9.070 1.00 96.38 196 LEU A CA 1
ATOM 1488 C C . LEU A 1 196 ? -11.896 10.126 -9.058 1.00 96.38 196 LEU A C 1
ATOM 1490 O O . LEU A 1 196 ? -12.347 9.558 -8.072 1.00 96.38 196 LEU A O 1
ATOM 1494 N N . GLU A 1 197 ? -12.609 10.202 -10.176 1.00 95.69 197 GLU A N 1
ATOM 1495 C CA . GLU A 1 197 ? -13.963 9.673 -10.351 1.00 95.69 197 GLU A CA 1
ATOM 1496 C C . GLU A 1 197 ? -14.074 8.144 -10.186 1.00 95.69 197 GLU A C 1
ATOM 1498 O O . GLU A 1 197 ? -15.170 7.631 -9.964 1.00 95.69 197 GLU A O 1
ATOM 1503 N N . GLU A 1 198 ? -12.958 7.407 -10.251 1.00 94.38 198 GLU A N 1
ATOM 1504 C CA . GLU A 1 198 ? -12.929 5.958 -10.021 1.00 94.38 198 GLU A CA 1
ATOM 1505 C C . GLU A 1 198 ? -12.650 5.564 -8.564 1.00 94.38 198 GLU A C 1
ATOM 1507 O O . GLU A 1 198 ? -12.658 4.365 -8.267 1.00 94.38 198 GLU A O 1
ATOM 1512 N N . ILE A 1 199 ? -12.420 6.519 -7.648 1.00 96.62 199 ILE A N 1
ATOM 1513 C CA . ILE A 1 199 ? -12.345 6.229 -6.207 1.00 96.62 199 ILE A CA 1
ATOM 1514 C C . ILE A 1 199 ? -13.629 5.518 -5.767 1.00 96.62 199 ILE A C 1
ATOM 1516 O O . ILE A 1 199 ? -14.738 5.950 -6.088 1.00 96.62 199 ILE A O 1
ATOM 1520 N N . ARG A 1 200 ? -13.490 4.424 -5.011 1.00 95.62 200 ARG A N 1
ATOM 1521 C CA . ARG A 1 200 ? -14.616 3.599 -4.555 1.00 95.62 200 ARG A CA 1
ATOM 1522 C C . ARG A 1 200 ? -14.564 3.352 -3.057 1.00 95.62 200 ARG A C 1
ATOM 1524 O O . ARG A 1 200 ? -13.509 3.358 -2.432 1.00 95.62 200 ARG A O 1
ATOM 1531 N N . VAL A 1 201 ? -15.741 3.063 -2.514 1.00 98.25 201 VAL A N 1
ATOM 1532 C CA . VAL A 1 201 ? -15.921 2.532 -1.165 1.00 98.25 201 VAL A CA 1
ATOM 1533 C C . VAL A 1 201 ? -16.415 1.099 -1.287 1.00 98.25 201 VAL A C 1
ATOM 1535 O O . VAL A 1 201 ? -17.328 0.810 -2.062 1.00 98.25 201 VAL A O 1
ATOM 1538 N N . PHE A 1 202 ? -15.793 0.197 -0.539 1.00 97.81 202 PHE A N 1
ATOM 1539 C CA . PHE A 1 202 ? -16.049 -1.233 -0.611 1.00 97.81 202 PHE A CA 1
ATOM 1540 C C . PHE A 1 202 ? -16.870 -1.671 0.608 1.00 97.81 202 PHE A C 1
ATOM 1542 O O . PHE A 1 202 ? -16.350 -1.653 1.726 1.00 97.81 202 PHE A O 1
ATOM 1549 N N . PRO A 1 203 ? -18.151 -2.041 0.440 1.00 97.38 203 PRO A N 1
ATOM 1550 C CA . PRO A 1 203 ? -18.951 -2.571 1.536 1.00 97.38 203 PRO A CA 1
ATOM 1551 C C . PRO A 1 203 ? -18.468 -3.977 1.907 1.00 97.38 203 PRO A C 1
ATOM 1553 O O . PRO A 1 203 ? -18.301 -4.834 1.040 1.00 97.38 203 PRO A O 1
ATOM 1556 N N . THR A 1 204 ? -18.246 -4.208 3.199 1.00 97.75 204 THR A N 1
ATOM 1557 C CA . THR A 1 204 ? -17.758 -5.481 3.749 1.00 97.75 204 THR A CA 1
ATOM 1558 C C . THR A 1 204 ? -18.373 -5.752 5.124 1.00 97.75 204 THR A C 1
ATOM 1560 O O . THR A 1 204 ? -18.996 -4.867 5.706 1.00 97.75 204 THR A O 1
ATOM 1563 N N . GLU A 1 205 ? -18.173 -6.952 5.677 1.00 96.62 205 GLU A N 1
ATOM 1564 C CA . GLU A 1 205 ? -18.625 -7.290 7.041 1.00 96.62 205 GLU A CA 1
ATOM 1565 C C . GLU A 1 205 ? -17.872 -6.527 8.142 1.00 96.62 205 GLU A C 1
ATOM 1567 O O . GLU A 1 205 ? -18.380 -6.411 9.250 1.00 96.62 205 GLU A O 1
ATOM 1572 N N . VAL A 1 206 ? -16.679 -5.991 7.861 1.00 97.81 206 VAL A N 1
ATOM 1573 C CA . VAL A 1 206 ? -15.950 -5.136 8.818 1.00 97.81 206 VAL A CA 1
ATOM 1574 C C . VAL A 1 206 ? -16.395 -3.668 8.757 1.00 97.81 206 VAL A C 1
ATOM 1576 O O . VAL A 1 206 ? -15.950 -2.867 9.572 1.00 97.81 206 VAL A O 1
ATOM 1579 N N . GLY A 1 207 ? -17.242 -3.301 7.789 1.00 97.75 207 GLY A N 1
ATOM 1580 C CA . GLY A 1 207 ? -17.669 -1.929 7.509 1.00 97.75 207 GLY A CA 1
ATOM 1581 C C . GLY A 1 207 ? -17.386 -1.495 6.068 1.00 97.75 207 GLY A C 1
ATOM 1582 O O . GLY A 1 207 ? -16.961 -2.277 5.212 1.00 97.75 207 GLY A O 1
ATOM 1583 N N . ARG A 1 208 ? -17.638 -0.222 5.765 1.00 98.50 208 ARG A N 1
ATOM 1584 C CA . ARG A 1 208 ? -17.371 0.375 4.448 1.00 98.50 208 ARG A CA 1
ATOM 1585 C C . ARG A 1 208 ? -15.916 0.841 4.358 1.00 98.50 208 ARG A C 1
ATOM 1587 O O . ARG A 1 208 ? -15.540 1.840 4.967 1.00 98.50 208 ARG A O 1
ATOM 1594 N N . VAL A 1 209 ? -15.096 0.118 3.599 1.00 98.81 209 VAL A N 1
ATOM 1595 C CA . VAL A 1 209 ? -13.649 0.355 3.486 1.00 98.81 209 VAL A CA 1
ATOM 1596 C C . VAL A 1 209 ? -13.349 1.324 2.343 1.00 98.81 209 VAL A C 1
ATOM 1598 O O . VAL A 1 209 ? -13.735 1.082 1.200 1.00 98.81 209 VAL A O 1
ATOM 1601 N N . GLY A 1 210 ? -12.633 2.404 2.643 1.00 98.62 210 GLY A N 1
ATOM 1602 C CA . GLY A 1 210 ? -12.009 3.300 1.672 1.00 98.62 210 GLY A CA 1
ATOM 1603 C C . GLY A 1 210 ? -10.491 3.134 1.679 1.00 98.62 210 GLY A C 1
ATOM 1604 O O . GLY A 1 210 ? -9.909 2.874 2.730 1.00 98.62 210 GLY A O 1
ATOM 1605 N N . ILE A 1 211 ? -9.839 3.279 0.525 1.00 98.81 211 ILE A N 1
ATOM 1606 C CA . ILE A 1 211 ? -8.378 3.158 0.409 1.00 98.81 211 ILE A CA 1
ATOM 1607 C C . ILE A 1 211 ? -7.816 4.454 -0.186 1.00 98.81 211 ILE A C 1
ATOM 1609 O O . ILE A 1 211 ? -8.251 4.872 -1.256 1.00 98.81 211 ILE A O 1
ATOM 1613 N N . ALA A 1 212 ? -6.851 5.075 0.492 1.00 98.50 212 ALA A N 1
ATOM 1614 C CA . ALA A 1 212 ? -6.116 6.245 0.009 1.00 98.50 212 ALA A CA 1
ATOM 1615 C C . ALA A 1 212 ? -4.616 5.952 0.112 1.00 98.50 212 ALA A C 1
ATOM 1617 O O . ALA A 1 212 ? -4.064 5.927 1.208 1.00 98.50 212 ALA A O 1
ATOM 1618 N N . ILE A 1 213 ? -3.958 5.671 -1.012 1.00 98.62 213 ILE A N 1
ATOM 1619 C CA . ILE A 1 213 ? -2.576 5.183 -1.007 1.00 98.62 213 ILE A CA 1
ATOM 1620 C C . ILE A 1 213 ? -1.623 6.358 -0.750 1.00 98.62 213 ILE A C 1
ATOM 1622 O O . ILE A 1 213 ? -1.498 7.258 -1.581 1.00 98.62 213 ILE A O 1
ATOM 1626 N N . CYS A 1 214 ? -0.930 6.323 0.390 1.00 97.31 214 CYS A N 1
ATOM 1627 C CA . CYS A 1 214 ? 0.125 7.25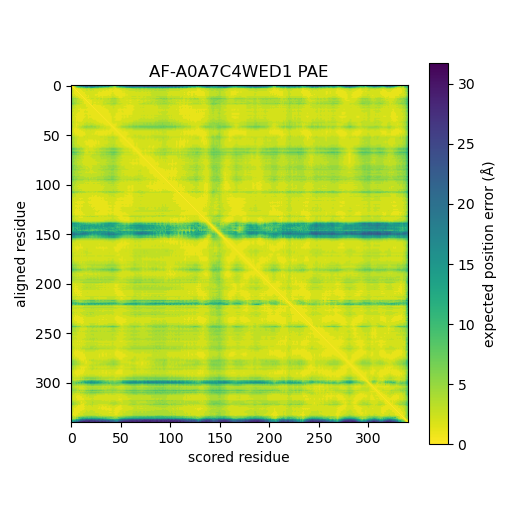7 0.775 1.00 97.31 214 CYS A CA 1
ATOM 1628 C C . CYS A 1 214 ? -0.260 8.726 0.566 1.00 97.31 214 CYS A C 1
ATOM 1630 O O . CYS A 1 214 ? -1.120 9.228 1.288 1.00 97.31 214 CYS A O 1
ATOM 1632 N N . LEU A 1 215 ? 0.328 9.398 -0.429 1.00 97.25 215 LEU A N 1
ATOM 1633 C CA . LEU A 1 215 ? 0.069 10.803 -0.733 1.00 97.25 215 LEU A CA 1
ATOM 1634 C C . LEU A 1 215 ? -1.420 11.104 -0.986 1.00 97.25 215 LEU A C 1
ATOM 1636 O O . LEU A 1 215 ? -1.858 12.202 -0.663 1.00 97.25 215 LEU A O 1
ATOM 1640 N N . ASP A 1 216 ? -2.235 10.149 -1.451 1.00 97.75 216 ASP A N 1
ATOM 1641 C CA . ASP A 1 216 ? -3.696 10.331 -1.549 1.00 97.75 216 ASP A CA 1
ATOM 1642 C C . ASP A 1 216 ? -4.330 10.766 -0.215 1.00 97.75 216 ASP A C 1
ATOM 1644 O O . ASP A 1 216 ? -5.340 11.475 -0.196 1.00 97.75 216 ASP A O 1
ATOM 1648 N N . ALA A 1 217 ? -3.752 10.338 0.910 1.00 95.50 217 ALA A N 1
ATOM 1649 C CA . ALA A 1 217 ? -4.257 10.645 2.236 1.00 95.50 217 ALA A CA 1
ATOM 1650 C C . ALA A 1 217 ? -3.870 12.043 2.733 1.00 95.50 217 ALA A C 1
ATOM 1652 O O . ALA A 1 217 ? -4.493 12.511 3.671 1.00 95.50 217 ALA A O 1
ATOM 1653 N N . PHE A 1 218 ? -2.896 12.743 2.153 1.00 93.06 218 PHE A N 1
ATOM 1654 C CA . PHE A 1 218 ? -2.473 14.064 2.660 1.00 93.06 218 PHE A CA 1
ATOM 1655 C C . PHE A 1 218 ? -2.018 15.043 1.570 1.00 93.06 218 PHE A C 1
ATOM 1657 O O . PHE A 1 218 ? -1.427 16.090 1.862 1.00 93.06 218 PHE A O 1
ATOM 1664 N N . ALA A 1 219 ? -2.332 14.738 0.310 1.00 89.44 219 ALA A N 1
ATOM 1665 C CA . ALA A 1 219 ? -2.200 15.664 -0.802 1.00 89.44 219 ALA A CA 1
ATOM 1666 C C . ALA A 1 219 ? -2.929 16.986 -0.490 1.00 89.44 219 ALA A C 1
ATOM 1668 O O . ALA A 1 219 ? -3.939 16.968 0.230 1.00 89.44 219 ALA A O 1
ATOM 1669 N N . PRO A 1 220 ? -2.460 18.124 -1.035 1.00 85.56 220 PRO A N 1
ATOM 1670 C CA . PRO A 1 220 ? -3.178 19.395 -0.949 1.00 85.56 220 PRO A CA 1
ATOM 1671 C C . PRO A 1 220 ? -4.650 19.223 -1.339 1.00 85.56 220 P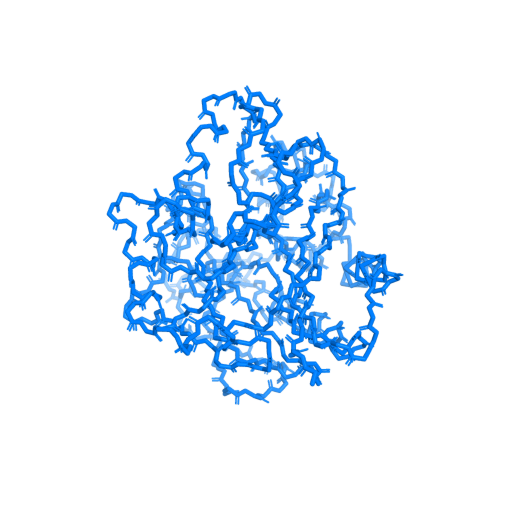RO A C 1
ATOM 1673 O O . PRO A 1 220 ? -4.955 18.491 -2.280 1.00 85.56 220 PRO A O 1
ATOM 1676 N N . GLU A 1 221 ? -5.558 19.829 -0.572 1.00 83.25 221 GLU A N 1
ATOM 1677 C CA . GLU A 1 221 ? -7.025 19.667 -0.675 1.00 83.25 221 GLU A CA 1
ATOM 1678 C C . GLU A 1 221 ? -7.571 18.243 -0.437 1.00 83.25 221 GLU A C 1
ATOM 1680 O O . GLU A 1 221 ? -8.773 18.055 -0.291 1.00 83.25 221 GLU A O 1
ATOM 1685 N N . SER A 1 222 ? -6.707 17.228 -0.341 1.00 87.62 222 SER A N 1
ATOM 1686 C CA . SER A 1 222 ? -7.038 15.838 0.005 1.00 87.62 222 SER A CA 1
ATOM 1687 C C . SER A 1 222 ? -8.278 15.269 -0.712 1.00 87.62 222 SER A C 1
ATOM 1689 O O . SER A 1 222 ? -9.157 14.677 -0.069 1.00 87.62 222 SER A O 1
ATOM 1691 N N . PRO A 1 223 ? -8.339 15.381 -2.055 1.00 94.12 223 PRO A N 1
ATOM 1692 C CA . PRO A 1 223 ? -9.539 15.073 -2.832 1.00 94.12 223 PRO A CA 1
ATOM 1693 C C . PRO A 1 223 ? -9.994 13.616 -2.681 1.00 94.12 223 PRO A C 1
ATOM 1695 O O . PRO A 1 223 ? -11.190 13.330 -2.665 1.00 94.12 223 PRO A O 1
ATOM 1698 N N . VAL A 1 224 ? -9.052 12.682 -2.507 1.00 97.31 224 VAL A N 1
ATOM 1699 C CA . VAL A 1 224 ? -9.366 11.258 -2.322 1.00 97.31 224 VAL A CA 1
ATOM 1700 C C . VAL A 1 224 ? -10.093 11.021 -1.001 1.00 97.31 224 VAL A C 1
ATOM 1702 O O . VAL A 1 224 ? -11.129 10.357 -0.985 1.00 97.31 224 VAL A O 1
ATOM 1705 N N . ARG A 1 225 ? -9.610 11.596 0.108 1.00 95.75 225 ARG A N 1
ATOM 1706 C CA . ARG A 1 225 ? -10.278 11.467 1.413 1.00 95.75 225 ARG A CA 1
ATOM 1707 C C . ARG A 1 225 ? -11.650 12.121 1.410 1.00 95.75 225 ARG A C 1
ATOM 1709 O O . ARG A 1 225 ? -12.586 11.556 1.973 1.00 95.75 225 ARG A O 1
ATOM 1716 N N . GLU A 1 226 ? -11.782 13.284 0.773 1.00 95.69 226 GLU A N 1
ATOM 1717 C CA . GLU A 1 226 ? -13.078 13.945 0.634 1.00 95.69 226 GLU A CA 1
ATOM 1718 C C . GLU A 1 226 ? -14.068 13.052 -0.122 1.00 95.69 226 GLU A C 1
ATOM 1720 O O . GLU A 1 226 ? -15.183 12.830 0.350 1.00 95.69 226 GLU A O 1
ATOM 1725 N N . GLN A 1 227 ? -13.655 12.482 -1.254 1.00 97.81 227 GLN A N 1
ATOM 1726 C CA . GLN A 1 227 ? -14.519 11.619 -2.048 1.00 97.81 227 GLN A CA 1
ATOM 1727 C C . GLN A 1 227 ? -14.891 10.324 -1.317 1.00 97.81 227 GLN A C 1
ATOM 1729 O O . GLN A 1 227 ? -16.059 9.936 -1.325 1.00 97.81 227 GLN A O 1
ATOM 1734 N N . LEU A 1 228 ? -13.941 9.688 -0.624 1.00 98.31 228 LEU A N 1
ATOM 1735 C CA . LEU A 1 228 ? -14.215 8.517 0.215 1.00 98.31 228 LEU A CA 1
ATOM 1736 C C . LEU A 1 228 ? -15.233 8.834 1.318 1.00 98.31 228 LEU A C 1
ATOM 1738 O O . LEU A 1 228 ? -16.175 8.067 1.519 1.00 98.31 228 LEU A O 1
ATOM 1742 N N . ALA A 1 229 ? -15.084 9.975 1.998 1.00 96.94 229 ALA A N 1
ATOM 1743 C CA . ALA A 1 229 ? -16.028 10.419 3.019 1.00 96.94 229 ALA A CA 1
ATOM 1744 C C . ALA A 1 229 ? -17.419 10.692 2.421 1.00 96.94 229 ALA A C 1
ATOM 1746 O O . ALA A 1 229 ? -18.426 10.236 2.960 1.00 96.94 229 ALA A O 1
ATOM 1747 N N . ARG A 1 230 ? -17.488 11.359 1.259 1.00 97.19 230 ARG A N 1
ATOM 1748 C CA . ARG A 1 230 ? -18.743 11.603 0.522 1.00 97.19 230 ARG A CA 1
ATOM 1749 C C . ARG A 1 230 ? -19.437 10.312 0.090 1.00 97.19 230 ARG A C 1
ATOM 1751 O O . ARG A 1 230 ? -20.662 10.268 0.049 1.00 97.19 230 ARG A O 1
ATOM 1758 N N . PHE A 1 231 ? -18.674 9.268 -0.220 1.00 97.75 231 PHE A N 1
ATOM 1759 C CA . PHE A 1 231 ? -19.190 7.936 -0.552 1.00 97.75 231 PHE A CA 1
ATOM 1760 C C . PHE A 1 231 ? -19.442 7.058 0.684 1.00 97.75 231 PHE A C 1
ATOM 1762 O O . PHE A 1 231 ? -19.812 5.891 0.555 1.00 97.75 231 PHE A O 1
ATOM 1769 N N . GLY A 1 232 ? -19.289 7.622 1.885 1.00 97.06 232 GLY A N 1
ATOM 1770 C CA . GLY A 1 232 ? -19.671 6.996 3.142 1.00 97.06 232 GLY A CA 1
ATOM 1771 C C . GLY A 1 232 ? -18.689 5.947 3.651 1.00 97.06 232 GLY A C 1
ATOM 1772 O O . GLY A 1 232 ? -19.123 5.051 4.374 1.00 97.06 232 GLY A O 1
ATOM 1773 N N . ALA A 1 233 ? -17.404 6.008 3.289 1.00 98.31 233 ALA A N 1
ATOM 1774 C CA . ALA A 1 233 ? -16.399 5.150 3.914 1.00 98.31 233 ALA A CA 1
ATOM 1775 C C . ALA A 1 233 ? -16.356 5.368 5.434 1.00 98.31 233 ALA A C 1
ATOM 1777 O O . ALA A 1 233 ? -16.412 6.488 5.931 1.00 98.31 233 ALA A O 1
ATOM 1778 N N . GLU A 1 234 ? -16.246 4.266 6.165 1.00 98.44 234 GLU A N 1
ATOM 1779 C CA . GLU A 1 234 ? -16.173 4.225 7.625 1.00 98.44 234 GLU A CA 1
ATOM 1780 C C . GLU A 1 234 ? -14.753 3.932 8.101 1.00 98.44 234 GLU A C 1
ATOM 1782 O O . GLU A 1 234 ? -14.334 4.444 9.137 1.00 98.44 234 GLU A O 1
ATOM 1787 N N . ILE A 1 235 ? -14.019 3.116 7.342 1.00 98.81 235 ILE A N 1
ATOM 1788 C CA . ILE A 1 235 ? -12.641 2.733 7.639 1.00 98.81 235 ILE A CA 1
ATOM 1789 C C . ILE A 1 235 ? -11.751 3.222 6.504 1.00 98.81 235 ILE A C 1
ATOM 1791 O O . ILE A 1 235 ? -11.925 2.800 5.360 1.00 98.81 235 ILE A O 1
ATOM 1795 N N . LEU A 1 236 ? -10.785 4.081 6.823 1.00 98.88 236 LEU A N 1
ATOM 1796 C CA . LEU A 1 236 ? -9.744 4.504 5.893 1.00 98.88 236 LEU A CA 1
ATOM 1797 C C . LEU A 1 236 ? -8.538 3.570 6.000 1.00 98.88 236 LEU A C 1
ATOM 1799 O O . LEU A 1 236 ? -7.945 3.427 7.063 1.00 98.88 236 LEU A O 1
ATOM 1803 N N . VAL A 1 237 ? -8.113 2.978 4.892 1.00 98.94 237 VAL A N 1
ATOM 1804 C CA . VAL A 1 237 ? -6.829 2.281 4.814 1.00 98.94 237 VAL A CA 1
ATOM 1805 C C . VAL A 1 237 ? -5.868 3.138 4.003 1.00 98.94 237 VAL A C 1
ATOM 1807 O O . VAL A 1 237 ? -6.138 3.458 2.846 1.00 98.94 237 VAL A O 1
ATOM 1810 N N . GLN A 1 238 ? -4.744 3.499 4.612 1.00 98.75 238 GLN A N 1
ATOM 1811 C CA . GLN A 1 238 ? -3.668 4.271 4.005 1.00 98.75 238 GLN A CA 1
ATOM 1812 C C . GLN A 1 238 ? -2.414 3.398 3.884 1.00 98.75 238 GLN A C 1
ATOM 1814 O O . GLN A 1 238 ? -1.553 3.465 4.756 1.00 98.75 238 GLN A O 1
ATOM 1819 N N . PRO A 1 239 ? -2.271 2.539 2.860 1.00 98.81 239 PRO A N 1
ATOM 1820 C CA . PRO A 1 239 ? -0.996 1.881 2.605 1.00 98.81 239 PRO A CA 1
ATOM 1821 C C . PRO A 1 239 ? 0.063 2.924 2.268 1.00 98.81 239 PRO A C 1
ATOM 1823 O O . PRO A 1 239 ? -0.195 3.801 1.444 1.00 98.81 239 PRO A O 1
ATOM 1826 N N . SER A 1 240 ? 1.235 2.826 2.890 1.00 98.62 240 SER A N 1
ATOM 1827 C CA . SER A 1 240 ? 2.272 3.846 2.765 1.00 98.62 240 SER A CA 1
ATOM 1828 C C . SER A 1 240 ? 3.681 3.271 2.662 1.00 98.62 240 SER A C 1
ATOM 1830 O O . SER A 1 240 ? 4.016 2.290 3.327 1.00 98.62 240 SER A O 1
ATOM 1832 N N . ALA A 1 241 ? 4.522 3.939 1.878 1.00 97.31 241 ALA A N 1
ATOM 1833 C CA . ALA A 1 241 ? 5.959 3.733 1.822 1.00 97.31 241 ALA A CA 1
ATOM 1834 C C . ALA A 1 241 ? 6.647 5.104 1.748 1.00 97.31 241 ALA A C 1
ATOM 1836 O O . ALA A 1 241 ? 6.537 5.812 0.752 1.00 97.31 241 ALA A O 1
ATOM 1837 N N . ASN A 1 242 ? 7.331 5.506 2.821 1.00 96.94 242 ASN A N 1
ATOM 1838 C CA . ASN A 1 242 ? 8.032 6.788 2.887 1.00 96.94 242 ASN A CA 1
ATOM 1839 C C . ASN A 1 242 ? 9.517 6.601 2.516 1.00 96.94 242 ASN A C 1
ATOM 1841 O O . ASN A 1 242 ? 10.242 5.981 3.298 1.00 96.94 242 ASN A O 1
ATOM 1845 N N . PRO A 1 243 ? 9.983 7.107 1.358 1.00 94.19 243 PRO A N 1
ATOM 1846 C CA . PRO A 1 243 ? 11.338 6.890 0.853 1.00 94.19 243 PRO A CA 1
ATOM 1847 C C . PRO A 1 243 ? 12.350 7.890 1.447 1.00 94.19 243 PRO A C 1
ATOM 1849 O O . PRO A 1 243 ? 13.101 8.541 0.719 1.00 94.19 243 PRO A O 1
ATOM 1852 N N . GLY A 1 244 ? 12.350 8.061 2.769 1.00 92.38 244 GLY A N 1
ATOM 1853 C CA . GLY A 1 244 ? 13.217 9.026 3.442 1.00 92.38 244 GLY A CA 1
ATOM 1854 C C . GLY A 1 244 ? 13.229 8.879 4.963 1.00 92.38 244 GLY A C 1
ATOM 1855 O O . GLY A 1 244 ? 12.400 8.152 5.509 1.00 92.38 244 GLY A O 1
ATOM 1856 N N . PRO A 1 245 ? 14.168 9.542 5.663 1.00 94.75 245 PRO A N 1
ATOM 1857 C CA . PRO A 1 245 ? 14.271 9.466 7.116 1.00 94.75 245 PRO A CA 1
ATOM 1858 C C . PRO A 1 245 ? 12.981 9.904 7.812 1.00 94.75 245 PRO A C 1
ATOM 1860 O O . PRO A 1 245 ? 12.302 10.832 7.376 1.00 94.75 245 PRO A O 1
ATOM 1863 N N . TRP A 1 246 ? 12.667 9.266 8.933 1.00 97.25 246 TRP A N 1
ATOM 1864 C CA . TRP A 1 246 ? 11.459 9.543 9.705 1.00 97.25 246 TRP A CA 1
ATOM 1865 C C . TRP A 1 246 ? 11.714 10.620 10.769 1.00 97.25 246 TRP A C 1
ATOM 1867 O O . TRP A 1 246 ? 11.652 10.385 11.975 1.00 97.25 246 TRP A O 1
ATOM 1877 N N . THR A 1 247 ? 12.069 11.817 10.296 1.00 97.62 247 THR A N 1
ATOM 1878 C CA . THR A 1 247 ? 12.378 12.976 11.150 1.00 97.62 247 THR A CA 1
ATOM 1879 C C . THR A 1 247 ? 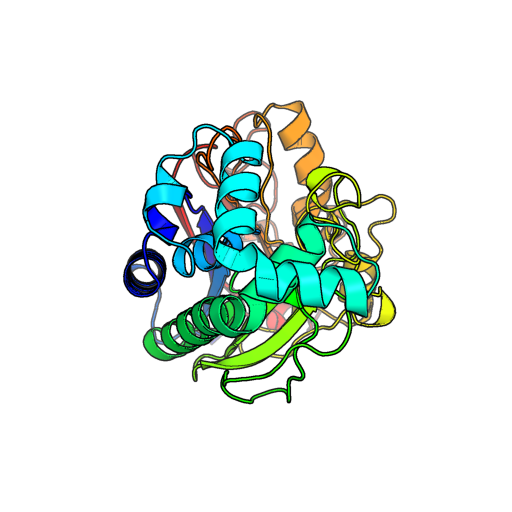11.125 13.504 11.865 1.00 97.62 247 THR A C 1
ATOM 1881 O O . THR A 1 247 ? 10.005 13.182 11.453 1.00 97.62 247 THR A O 1
ATOM 1884 N N . PRO A 1 248 ? 11.266 14.348 12.905 1.00 97.12 248 PRO A N 1
ATOM 1885 C CA . PRO A 1 248 ? 10.121 14.986 13.556 1.00 97.12 248 PRO A CA 1
ATOM 1886 C C . PRO A 1 248 ? 9.229 15.771 12.583 1.00 97.12 248 PRO A C 1
ATOM 1888 O O . PRO A 1 248 ? 8.006 15.726 12.691 1.00 97.12 248 PRO A O 1
ATOM 1891 N N . GLU A 1 249 ? 9.815 16.445 11.590 1.00 96.88 249 GLU A N 1
ATOM 1892 C CA . GLU A 1 249 ? 9.072 17.168 10.552 1.00 96.88 249 GLU A CA 1
ATOM 1893 C C . GLU A 1 249 ? 8.281 16.202 9.668 1.00 96.88 249 GLU A C 1
ATOM 1895 O O . GLU A 1 249 ? 7.110 16.447 9.383 1.00 96.88 249 GLU A O 1
ATOM 1900 N N . GLN A 1 250 ? 8.894 15.078 9.284 1.00 96.56 250 GLN A N 1
ATOM 1901 C CA . GLN A 1 250 ? 8.225 14.044 8.498 1.00 96.56 250 GLN A CA 1
ATOM 1902 C C . GLN A 1 250 ? 7.069 13.405 9.281 1.00 96.56 250 GLN A C 1
ATOM 1904 O O . GLN A 1 250 ? 6.007 13.150 8.715 1.00 96.56 250 GLN A O 1
ATOM 1909 N N . GLN A 1 251 ? 7.244 13.191 10.587 1.00 97.56 251 GLN A N 1
ATOM 1910 C CA . GLN A 1 251 ? 6.194 12.700 11.483 1.00 97.56 251 GLN A CA 1
ATOM 1911 C C . GLN A 1 251 ? 5.040 13.695 11.616 1.00 97.56 251 GLN A C 1
ATOM 1913 O O . GLN A 1 251 ? 3.877 13.297 11.538 1.00 97.56 251 GLN A O 1
ATOM 1918 N N . ALA A 1 252 ? 5.349 14.983 11.786 1.00 96.38 252 ALA A N 1
ATOM 1919 C CA . ALA A 1 252 ? 4.348 16.042 11.838 1.00 96.38 252 ALA A CA 1
ATOM 1920 C C . ALA A 1 252 ? 3.565 16.138 10.521 1.00 96.38 252 ALA A C 1
ATOM 1922 O O . ALA A 1 252 ? 2.342 16.278 10.541 1.00 96.38 252 ALA A O 1
ATOM 1923 N N . ASP A 1 253 ? 4.243 15.996 9.379 1.00 95.50 253 ASP A N 1
ATOM 1924 C CA . ASP A 1 253 ? 3.591 15.963 8.071 1.00 95.50 253 ASP A CA 1
ATOM 1925 C C . ASP A 1 253 ? 2.651 14.758 7.930 1.00 95.50 253 ASP A C 1
ATOM 1927 O O . ASP A 1 253 ? 1.519 14.893 7.461 1.00 95.50 253 ASP A O 1
ATOM 1931 N N . TRP A 1 254 ? 3.064 13.590 8.432 1.00 97.19 254 TRP A N 1
ATOM 1932 C CA . TRP A 1 254 ? 2.261 12.367 8.373 1.00 97.19 254 TRP A CA 1
ATOM 1933 C C . TRP A 1 254 ? 0.950 12.446 9.160 1.00 97.19 254 TRP A C 1
ATOM 1935 O O . TRP A 1 254 ? -0.024 11.769 8.816 1.00 97.19 254 TRP A O 1
ATOM 1945 N N . 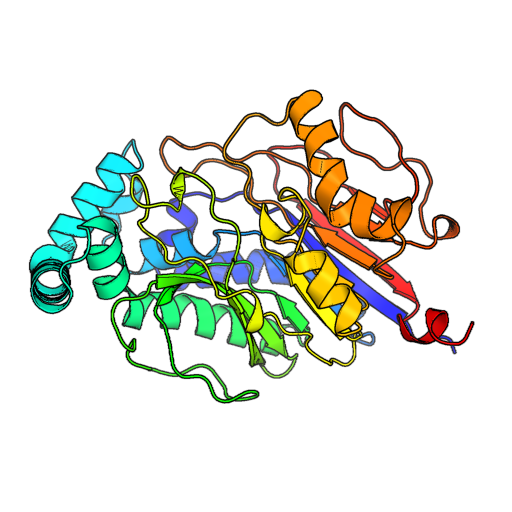LEU A 1 255 ? 0.882 13.293 10.195 1.00 97.00 255 LEU A N 1
ATOM 1946 C CA . LEU A 1 255 ? -0.360 13.535 10.934 1.00 97.00 255 LEU A CA 1
ATOM 1947 C C . LEU A 1 255 ? -1.460 14.131 10.046 1.00 97.00 255 LEU A C 1
ATOM 1949 O O . LEU A 1 255 ? -2.632 13.891 10.328 1.00 97.00 255 LEU A O 1
ATOM 1953 N N . ARG A 1 256 ? -1.120 14.819 8.942 1.00 96.88 256 ARG A N 1
ATOM 1954 C CA . ARG A 1 256 ? -2.098 15.346 7.968 1.00 96.88 256 ARG A CA 1
ATOM 1955 C C . ARG A 1 256 ? -2.871 14.247 7.225 1.00 96.88 256 ARG A C 1
ATOM 1957 O O . ARG A 1 256 ? -3.874 14.548 6.582 1.00 96.88 256 ARG A O 1
ATOM 1964 N N . GLY A 1 257 ? -2.401 12.999 7.295 1.00 96.88 257 GLY A N 1
ATOM 1965 C CA . GLY A 1 257 ? -3.009 11.832 6.663 1.00 96.88 257 GLY A CA 1
ATOM 1966 C C . GLY A 1 257 ? -4.119 11.195 7.496 1.00 96.88 257 GLY A C 1
ATOM 1967 O O . GLY A 1 257 ? -5.099 11.835 7.881 1.00 96.88 257 GLY A O 1
ATOM 1968 N N . ALA A 1 258 ? -3.960 9.900 7.778 1.00 97.50 258 ALA A N 1
ATOM 1969 C CA . ALA A 1 258 ? -4.917 9.078 8.513 1.00 97.50 258 ALA A CA 1
ATOM 1970 C C . ALA A 1 258 ? -5.347 9.678 9.861 1.00 97.50 258 ALA A C 1
ATOM 1972 O O . ALA A 1 258 ? -6.529 9.593 10.208 1.00 97.50 258 ALA A O 1
ATOM 1973 N N . TRP A 1 259 ? -4.421 10.291 10.608 1.00 97.94 259 TRP A N 1
ATOM 1974 C CA . TRP A 1 259 ? -4.737 10.875 11.912 1.00 97.94 259 TRP A CA 1
ATOM 1975 C C . TRP A 1 259 ? -5.670 12.078 11.778 1.00 97.94 259 TRP A C 1
ATOM 1977 O O . TRP A 1 259 ? -6.763 12.049 12.346 1.00 97.94 259 TRP A O 1
ATOM 1987 N N . ALA A 1 260 ? -5.315 13.082 10.971 1.00 97.44 260 ALA A N 1
ATOM 1988 C CA . ALA A 1 260 ? -6.165 14.250 10.759 1.00 97.44 260 ALA A CA 1
ATOM 1989 C C . ALA A 1 260 ? -7.531 13.847 10.191 1.00 97.44 260 ALA A C 1
ATOM 1991 O O . ALA A 1 260 ? -8.564 14.265 10.705 1.00 97.44 260 ALA A O 1
ATOM 1992 N N . ALA A 1 261 ? -7.554 12.947 9.205 1.00 97.31 261 ALA A N 1
ATOM 1993 C CA . ALA A 1 261 ? -8.787 12.468 8.590 1.00 97.31 261 ALA A CA 1
ATOM 1994 C C . ALA A 1 261 ? -9.770 11.821 9.584 1.00 97.31 261 ALA A C 1
ATOM 1996 O O . ALA A 1 261 ? -10.986 11.912 9.409 1.00 97.31 261 ALA A O 1
ATOM 1997 N N . THR A 1 262 ? -9.244 11.153 10.610 1.00 97.88 262 THR A N 1
ATOM 1998 C CA . THR A 1 262 ? -10.035 10.348 11.550 1.00 97.88 262 THR A CA 1
ATOM 1999 C C . THR A 1 262 ? -10.352 11.115 12.828 1.00 97.88 262 THR A C 1
ATOM 2001 O O . THR A 1 262 ? -11.496 11.118 13.268 1.00 97.88 262 THR A O 1
ATOM 2004 N N . VAL A 1 263 ? -9.359 11.783 13.417 1.00 97.31 263 VAL A N 1
ATOM 2005 C CA . VAL A 1 263 ? -9.461 12.428 14.735 1.00 97.31 263 VAL A CA 1
ATOM 2006 C C . VAL A 1 263 ? -9.795 13.909 14.603 1.00 97.31 263 VAL A C 1
ATOM 2008 O O . VAL A 1 263 ? -10.749 14.375 15.217 1.00 97.31 263 VAL A O 1
ATOM 2011 N N . GLN A 1 264 ? -9.036 14.652 13.795 1.00 96.38 264 GLN A N 1
ATOM 2012 C CA . GLN A 1 264 ? -9.201 16.105 13.676 1.00 96.38 264 GLN A CA 1
ATOM 2013 C C . GLN A 1 264 ? -10.445 16.481 12.860 1.00 96.38 264 GLN A C 1
ATOM 2015 O O . GLN A 1 264 ? -11.188 17.384 13.231 1.00 96.38 264 GLN A O 1
ATOM 2020 N N . GLU A 1 265 ? -10.665 15.796 11.741 1.00 96.06 265 GLU A N 1
ATOM 2021 C CA . GLU A 1 265 ? -11.743 16.082 10.791 1.00 96.06 265 GLU A CA 1
ATOM 2022 C C . GLU A 1 265 ? -12.968 15.180 11.006 1.00 96.06 265 GLU A C 1
ATOM 2024 O O . GLU A 1 265 ? -14.049 15.473 10.501 1.00 96.06 265 GLU A O 1
ATOM 2029 N N . GLY A 1 266 ? -12.809 14.064 11.726 1.00 95.62 266 GLY A N 1
ATOM 2030 C CA . GLY A 1 266 ? -13.904 13.154 12.068 1.00 95.62 266 GLY A CA 1
ATOM 2031 C C . GLY A 1 266 ? -14.550 12.422 10.885 1.00 95.62 266 GLY A C 1
ATOM 2032 O O . GLY A 1 266 ? -15.657 11.896 11.046 1.00 95.62 266 GLY A O 1
ATOM 2033 N N . ARG A 1 267 ? -13.897 12.377 9.711 1.00 95.88 267 ARG A N 1
ATOM 2034 C CA . ARG A 1 267 ? -14.470 11.837 8.460 1.00 95.88 267 ARG A CA 1
ATOM 2035 C C . ARG A 1 267 ? -14.666 10.328 8.490 1.00 95.88 267 ARG A C 1
ATOM 2037 O O . ARG A 1 267 ? -15.619 9.831 7.902 1.00 95.88 26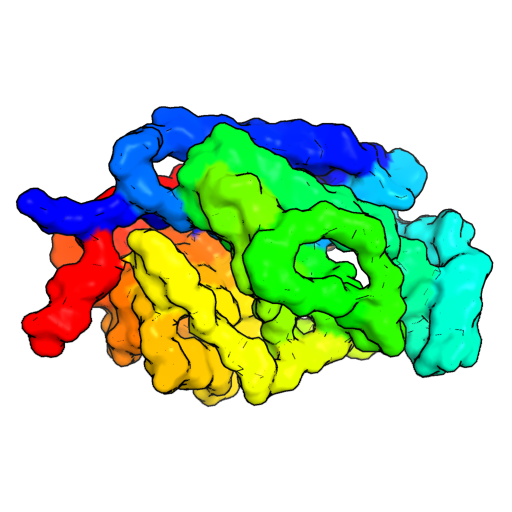7 ARG A O 1
ATOM 2044 N N . PHE A 1 268 ? -13.764 9.619 9.161 1.00 98.19 268 PHE A N 1
ATOM 2045 C CA . PHE A 1 268 ? -13.761 8.161 9.257 1.00 98.19 268 PHE A CA 1
ATOM 2046 C C . PHE A 1 268 ? -13.894 7.737 10.720 1.00 98.19 268 PHE A C 1
ATOM 2048 O O . PHE A 1 268 ? -13.502 8.474 11.621 1.00 98.19 268 PHE A O 1
ATOM 2055 N N . VAL A 1 269 ? -14.459 6.555 10.971 1.00 98.31 269 VAL A N 1
ATOM 2056 C CA . VAL A 1 269 ? -14.540 5.974 12.321 1.00 98.31 269 VAL A CA 1
ATOM 2057 C C . VAL A 1 269 ? -13.170 5.446 12.739 1.00 98.31 269 VAL A C 1
ATOM 2059 O O . VAL A 1 269 ? -12.731 5.684 13.866 1.00 98.31 269 VAL A O 1
ATOM 2062 N N . TYR A 1 270 ? -12.492 4.772 11.809 1.00 98.75 270 TYR A N 1
ATOM 2063 C CA . TYR A 1 270 ? -11.173 4.184 12.010 1.00 98.75 270 TYR A CA 1
ATOM 2064 C C . TYR A 1 270 ? -10.249 4.480 10.833 1.00 98.75 270 TYR A C 1
ATOM 2066 O O . TYR A 1 270 ? -10.705 4.616 9.695 1.00 98.75 270 TYR A O 1
ATOM 2074 N N . ALA A 1 271 ? -8.944 4.478 11.097 1.00 98.81 271 ALA A N 1
ATOM 2075 C CA . ALA A 1 271 ? -7.937 4.396 10.055 1.00 98.81 271 ALA A CA 1
ATOM 2076 C C . ALA A 1 271 ? -6.843 3.369 10.363 1.00 98.81 271 ALA A C 1
ATOM 2078 O O . ALA A 1 271 ? -6.457 3.163 11.514 1.00 98.81 271 ALA A O 1
ATOM 2079 N N . ILE A 1 272 ? -6.340 2.741 9.302 1.00 98.94 272 ILE A N 1
ATOM 2080 C CA . ILE A 1 272 ? -5.223 1.797 9.315 1.00 98.94 272 ILE A CA 1
ATOM 2081 C C . ILE A 1 272 ? -4.140 2.358 8.395 1.00 98.94 272 ILE A C 1
ATOM 2083 O O . ILE A 1 272 ? -4.360 2.469 7.190 1.00 98.94 272 ILE A O 1
ATOM 2087 N N . ASN A 1 273 ? -2.966 2.681 8.930 1.00 98.88 273 ASN A N 1
ATOM 2088 C CA . ASN A 1 273 ? -1.813 3.098 8.136 1.00 98.88 273 ASN A CA 1
ATOM 2089 C C . ASN A 1 273 ? -0.683 2.070 8.283 1.00 98.88 273 ASN A C 1
ATOM 2091 O O . ASN A 1 273 ? 0.097 2.172 9.227 1.00 98.88 273 ASN A O 1
ATOM 2095 N N . PRO A 1 274 ? -0.599 1.049 7.410 1.00 98.81 274 PRO A N 1
ATOM 2096 C CA . PRO A 1 274 ? 0.565 0.173 7.349 1.00 98.81 274 PRO A CA 1
ATOM 2097 C C . PRO A 1 274 ? 1.709 0.833 6.565 1.00 98.81 274 PRO A C 1
ATOM 2099 O O . PRO A 1 274 ? 1.496 1.398 5.488 1.00 98.81 274 PRO A O 1
ATOM 2102 N N . MET A 1 275 ? 2.924 0.718 7.097 1.00 98.56 275 MET A N 1
ATOM 2103 C CA . MET A 1 275 ? 4.140 1.352 6.581 1.00 98.56 275 MET A CA 1
ATOM 2104 C C . MET A 1 275 ? 5.165 0.315 6.108 1.00 98.56 275 MET A C 1
ATOM 2106 O O . MET A 1 275 ? 5.427 -0.680 6.789 1.00 98.56 275 MET A O 1
ATOM 2110 N N . MET A 1 276 ? 5.753 0.549 4.935 1.00 98.25 276 MET A N 1
ATOM 2111 C CA . MET A 1 276 ? 6.956 -0.155 4.493 1.00 98.25 276 MET A CA 1
ATOM 2112 C C . MET A 1 276 ? 8.158 0.402 5.259 1.00 98.25 276 MET A C 1
ATOM 2114 O O . MET A 1 276 ? 8.308 1.618 5.379 1.00 98.25 276 MET A O 1
ATOM 2118 N N . THR A 1 277 ? 9.031 -0.484 5.725 1.00 98.00 277 THR A N 1
ATOM 2119 C CA . THR A 1 277 ? 10.340 -0.154 6.295 1.00 98.00 277 THR A CA 1
ATOM 2120 C C . THR A 1 277 ? 11.431 -0.989 5.627 1.00 98.00 277 THR A C 1
ATOM 2122 O O . THR A 1 277 ? 11.155 -1.894 4.836 1.00 98.00 277 THR A O 1
ATOM 2125 N N . GLY A 1 278 ? 12.694 -0.721 5.945 1.00 95.88 278 GLY A N 1
ATOM 2126 C CA . GLY A 1 278 ? 13.819 -1.490 5.420 1.00 95.88 278 GLY A CA 1
ATOM 2127 C C . GLY A 1 278 ? 14.416 -0.860 4.171 1.00 95.88 278 GLY A C 1
ATOM 2128 O O . GLY A 1 278 ? 14.319 0.344 3.967 1.00 95.88 278 GLY A O 1
ATOM 2129 N N . VAL A 1 279 ? 15.115 -1.659 3.368 1.00 94.94 279 VAL A N 1
ATOM 2130 C CA . VAL A 1 279 ? 15.942 -1.137 2.275 1.00 94.94 279 VAL A CA 1
ATOM 2131 C C . VAL A 1 279 ? 15.704 -1.956 1.019 1.00 94.94 279 VAL A C 1
ATOM 2133 O O . VAL A 1 279 ? 15.957 -3.162 0.998 1.00 94.94 279 VAL A O 1
ATOM 2136 N N . LEU A 1 280 ? 15.270 -1.287 -0.048 1.00 93.12 280 LEU A N 1
ATOM 2137 C CA . LEU A 1 280 ? 15.218 -1.844 -1.393 1.00 93.12 280 LEU A CA 1
ATOM 2138 C C . LEU A 1 280 ? 16.337 -1.220 -2.222 1.00 93.12 280 LEU A C 1
ATOM 2140 O O . LEU A 1 280 ? 16.228 -0.095 -2.702 1.00 93.12 280 LEU A O 1
ATOM 2144 N N . PHE A 1 281 ? 17.412 -1.987 -2.408 1.00 94.50 281 PHE A N 1
ATOM 2145 C CA . PHE A 1 281 ? 18.630 -1.537 -3.086 1.00 94.50 281 PHE A CA 1
ATOM 2146 C C . PHE A 1 281 ? 19.283 -0.342 -2.374 1.00 94.50 281 PHE A C 1
ATOM 2148 O O . PHE A 1 281 ? 19.751 -0.504 -1.253 1.00 94.50 281 PHE A O 1
ATOM 2155 N N . ASP A 1 282 ? 19.333 0.827 -3.004 1.00 94.19 282 ASP A N 1
ATOM 2156 C CA . ASP A 1 282 ? 19.870 2.079 -2.464 1.00 94.19 282 ASP A CA 1
ATOM 2157 C C . ASP A 1 282 ? 18.788 2.996 -1.873 1.00 94.19 282 ASP A C 1
ATOM 2159 O O . ASP A 1 282 ? 19.093 4.115 -1.465 1.00 94.19 282 ASP A O 1
ATOM 2163 N N . LEU A 1 283 ? 17.539 2.525 -1.789 1.00 94.44 283 LEU A N 1
ATOM 2164 C CA . LEU A 1 283 ? 16.416 3.278 -1.239 1.00 94.44 283 LEU A CA 1
ATOM 2165 C C . LEU A 1 283 ? 15.970 2.709 0.109 1.00 94.44 283 LEU A C 1
ATOM 2167 O O . LEU A 1 283 ? 15.530 1.560 0.200 1.00 94.44 283 LEU A O 1
ATOM 2171 N N . GLY A 1 284 ? 16.082 3.527 1.154 1.00 95.81 284 GLY A N 1
ATOM 2172 C CA . GLY A 1 284 ? 15.571 3.220 2.486 1.00 95.81 284 GLY A CA 1
ATOM 2173 C C . GLY A 1 284 ? 14.137 3.707 2.668 1.00 95.81 284 GLY A C 1
ATOM 2174 O O . GLY A 1 284 ? 13.796 4.808 2.238 1.00 95.81 284 GLY A O 1
ATOM 2175 N N . PHE A 1 285 ? 13.327 2.896 3.342 1.00 97.75 285 PHE A N 1
ATOM 2176 C CA . PHE A 1 285 ? 11.980 3.238 3.774 1.00 97.75 285 PHE A CA 1
ATOM 2177 C C . PHE A 1 285 ? 11.909 3.271 5.295 1.00 97.75 285 PHE A C 1
ATOM 2179 O O . PHE A 1 285 ? 12.431 2.372 5.965 1.00 97.75 285 PHE A O 1
ATOM 2186 N N . TYR A 1 286 ? 11.242 4.294 5.826 1.00 97.94 286 TYR A N 1
ATOM 2187 C CA . TYR A 1 286 ? 11.131 4.510 7.264 1.00 97.94 286 TYR A CA 1
ATOM 2188 C C . TYR A 1 286 ? 9.751 5.024 7.645 1.00 97.94 286 TYR A C 1
ATOM 2190 O O . TYR A 1 286 ? 9.193 5.896 6.980 1.00 97.94 286 TYR A O 1
ATOM 2198 N N . GLY A 1 287 ? 9.244 4.548 8.772 1.00 97.81 287 GLY A N 1
ATOM 2199 C CA . GLY A 1 287 ? 8.151 5.174 9.489 1.00 97.81 287 GLY A CA 1
ATOM 2200 C C . GLY A 1 287 ? 7.414 4.218 10.402 1.00 97.81 287 GLY A C 1
ATOM 2201 O O . GLY A 1 287 ? 7.829 3.078 10.585 1.00 97.81 287 GLY A O 1
ATOM 2202 N N . GLN A 1 288 ? 6.342 4.711 11.014 1.00 98.56 288 GLN A N 1
ATOM 2203 C CA . GLN A 1 288 ? 5.616 3.989 12.054 1.00 98.56 288 GLN A CA 1
ATOM 2204 C C . GLN A 1 288 ? 4.189 3.709 11.601 1.00 98.56 288 GLN A C 1
ATOM 2206 O O . GLN A 1 288 ? 3.409 4.630 11.366 1.00 98.56 288 GLN A O 1
ATOM 2211 N N . SER A 1 289 ? 3.843 2.430 11.482 1.00 98.81 289 SER A N 1
ATOM 2212 C CA . SER A 1 289 ? 2.466 2.019 11.225 1.00 98.81 289 SER A CA 1
ATOM 2213 C C . SER A 1 289 ? 1.569 2.430 12.384 1.00 98.81 289 SER A C 1
ATOM 2215 O O . SER A 1 289 ? 2.018 2.462 13.530 1.00 98.81 289 SER A O 1
ATOM 2217 N N . ALA A 1 290 ? 0.299 2.703 12.099 1.00 98.69 290 ALA A N 1
ATOM 2218 C CA . ALA A 1 290 ? -0.646 3.166 13.105 1.00 98.69 290 ALA A CA 1
ATOM 2219 C C . ALA A 1 290 ? -2.059 2.613 12.900 1.00 98.69 290 ALA A C 1
ATOM 2221 O O . ALA A 1 290 ? -2.538 2.460 11.772 1.00 98.69 290 ALA A O 1
ATOM 2222 N N . LEU A 1 291 ? -2.737 2.365 14.019 1.00 98.81 291 LEU A N 1
ATOM 2223 C CA . LEU A 1 291 ? -4.176 2.137 14.106 1.00 98.81 291 LEU A CA 1
ATOM 2224 C C . LEU A 1 291 ? -4.803 3.319 14.839 1.00 98.81 291 LEU A C 1
ATOM 2226 O O . LEU A 1 291 ? -4.351 3.685 15.922 1.00 98.81 291 LEU A O 1
ATOM 2230 N N . ILE A 1 292 ? -5.827 3.928 14.248 1.00 98.69 292 ILE A N 1
ATOM 2231 C CA . ILE A 1 292 ? -6.403 5.187 14.731 1.00 98.69 292 ILE A CA 1
ATOM 2232 C C . ILE A 1 292 ? -7.924 5.047 14.834 1.00 98.69 292 ILE A C 1
ATOM 2234 O O . ILE A 1 292 ? -8.559 4.465 13.954 1.00 98.69 292 ILE A O 1
ATOM 2238 N N . ALA A 1 293 ? -8.509 5.604 15.891 1.00 98.06 293 ALA A N 1
ATOM 2239 C CA . ALA A 1 293 ? -9.946 5.723 16.095 1.00 98.06 293 ALA A CA 1
ATOM 2240 C C . ALA A 1 293 ? -10.359 7.178 16.308 1.00 98.06 293 ALA A C 1
ATOM 2242 O O . ALA A 1 293 ? -9.669 7.945 16.978 1.00 98.06 293 ALA A O 1
ATOM 2243 N N . ARG A 1 294 ? -11.534 7.530 15.782 1.00 97.00 294 ARG A N 1
ATOM 2244 C CA . ARG A 1 294 ? -12.166 8.835 16.004 1.00 97.00 294 ARG A CA 1
ATOM 2245 C C . ARG A 1 294 ? -12.605 9.014 17.453 1.00 97.00 294 ARG A C 1
ATOM 2247 O O . ARG A 1 294 ? -12.467 10.093 18.017 1.00 97.00 294 ARG A O 1
ATOM 2254 N N . ASP A 1 295 ? -13.144 7.951 18.043 1.00 95.50 295 ASP A N 1
ATOM 2255 C CA . ASP A 1 295 ? -13.490 7.911 19.460 1.00 95.50 295 ASP A CA 1
ATOM 2256 C C . ASP A 1 295 ? -12.216 7.756 20.294 1.00 95.50 295 ASP A C 1
ATOM 2258 O O . ASP A 1 295 ? -11.657 6.664 20.430 1.00 95.50 295 ASP A O 1
ATOM 2262 N N . THR A 1 296 ? -11.740 8.875 20.834 1.00 93.38 296 THR A N 1
ATOM 2263 C CA . THR A 1 296 ? -10.484 8.938 21.584 1.00 93.38 296 THR A CA 1
ATOM 2264 C C . THR A 1 296 ? -10.546 8.173 22.903 1.00 93.38 296 THR A C 1
ATOM 2266 O O . THR A 1 296 ? -9.493 7.819 23.426 1.00 93.38 296 THR A O 1
ATOM 2269 N N . ALA A 1 297 ? -11.741 7.839 23.407 1.00 93.81 297 ALA A N 1
ATOM 2270 C CA . ALA A 1 297 ? -11.904 7.014 24.603 1.00 93.81 297 ALA A CA 1
ATOM 2271 C C . ALA A 1 297 ? -11.490 5.547 24.385 1.00 93.81 297 ALA A C 1
ATOM 2273 O O . ALA A 1 297 ? -11.285 4.819 25.355 1.00 93.81 297 ALA A O 1
ATOM 2274 N N . LEU A 1 298 ? -11.356 5.104 23.127 1.00 92.44 298 LEU A N 1
ATOM 2275 C CA . LEU A 1 298 ? -10.816 3.783 22.795 1.00 92.44 298 LEU A CA 1
ATOM 2276 C C . LEU A 1 298 ? -9.284 3.721 22.887 1.00 92.44 298 LEU A C 1
ATOM 2278 O O . LEU A 1 298 ? -8.721 2.628 22.969 1.00 92.44 298 LEU A O 1
ATOM 2282 N N . ALA A 1 299 ? -8.606 4.868 22.836 1.00 89.44 299 ALA A N 1
ATOM 2283 C CA . ALA A 1 299 ? -7.154 4.947 22.890 1.00 89.44 299 ALA A CA 1
ATOM 2284 C C . ALA A 1 299 ? -6.652 4.861 24.338 1.00 89.44 299 ALA A C 1
ATOM 2286 O O . ALA A 1 299 ? -7.280 5.373 25.263 1.00 89.44 299 ALA A O 1
ATOM 2287 N N . ARG A 1 300 ? -5.470 4.267 24.539 1.00 83.06 300 ARG A N 1
ATOM 2288 C CA . ARG A 1 300 ? -4.827 4.198 25.866 1.00 83.06 300 ARG A CA 1
ATOM 2289 C C . ARG A 1 300 ? -4.279 5.545 26.348 1.00 83.06 300 ARG A C 1
ATOM 2291 O O . ARG A 1 300 ? -4.026 5.706 27.536 1.00 83.06 300 ARG A O 1
ATOM 2298 N N . GLY A 1 301 ? -4.106 6.505 25.435 1.00 82.81 301 GLY A N 1
ATOM 2299 C CA . GLY A 1 301 ? -3.588 7.845 25.728 1.00 82.81 301 GLY A CA 1
ATOM 2300 C C . GLY A 1 301 ? -2.060 7.941 25.825 1.00 82.81 301 GLY A C 1
ATOM 2301 O O . GLY A 1 301 ? -1.549 9.023 26.086 1.00 82.81 301 GLY A O 1
ATOM 2302 N N . ASP A 1 302 ? -1.334 6.845 25.593 1.00 88.31 302 ASP A N 1
ATOM 2303 C CA . ASP A 1 302 ? 0.134 6.761 25.635 1.00 88.31 302 ASP A CA 1
ATOM 2304 C C . ASP A 1 302 ? 0.779 6.550 24.249 1.00 88.31 302 ASP A C 1
ATOM 2306 O O . ASP A 1 302 ? 1.993 6.396 24.145 1.00 88.31 302 ASP A O 1
ATOM 2310 N N . GLN A 1 303 ? -0.026 6.549 23.181 1.00 94.94 303 GLN A N 1
ATOM 2311 C CA . GLN A 1 303 ? 0.403 6.234 21.817 1.00 94.94 303 GLN A CA 1
ATOM 2312 C C . GLN A 1 303 ? 0.592 7.485 20.956 1.00 94.94 303 GLN A C 1
ATOM 2314 O O . GLN A 1 303 ? -0.235 8.396 20.979 1.00 94.94 303 GLN A O 1
ATOM 2319 N N . GLY A 1 304 ? 1.633 7.485 20.128 1.00 95.12 304 GLY A N 1
ATOM 2320 C CA . GLY A 1 304 ? 1.890 8.484 19.093 1.00 95.12 304 GLY A CA 1
ATOM 2321 C C . GLY A 1 304 ? 3.231 8.231 18.404 1.00 95.12 304 GLY A C 1
ATOM 2322 O O . GLY A 1 304 ? 3.955 7.304 18.774 1.00 95.12 304 GLY A O 1
ATOM 2323 N N . TYR A 1 305 ? 3.555 9.013 17.372 1.00 97.19 305 TYR A N 1
ATOM 2324 C CA . TYR A 1 305 ? 4.847 8.871 16.692 1.00 97.19 305 TYR A CA 1
ATOM 2325 C C . TYR A 1 305 ? 6.009 9.239 17.618 1.00 97.19 305 TYR A C 1
ATOM 2327 O O . TYR A 1 305 ? 5.850 10.056 18.527 1.00 97.19 305 TYR A O 1
ATOM 2335 N N . ARG A 1 306 ? 7.172 8.619 17.383 1.00 95.75 306 ARG A N 1
ATOM 2336 C CA . ARG A 1 306 ? 8.321 8.593 18.302 1.00 95.75 306 ARG A CA 1
ATOM 2337 C C . ARG A 1 306 ? 8.692 9.975 18.836 1.00 95.75 306 ARG A C 1
ATOM 2339 O O . ARG A 1 306 ? 8.895 10.119 20.037 1.00 95.75 306 ARG A O 1
ATOM 2346 N N . ASP A 1 307 ? 8.785 10.962 17.950 1.00 96.06 307 ASP A N 1
ATOM 2347 C CA . ASP A 1 3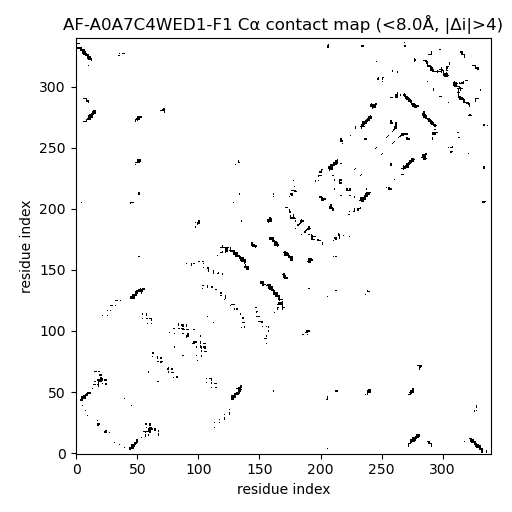07 ? 9.295 12.297 18.275 1.00 96.06 307 ASP A CA 1
ATOM 2348 C C . ASP A 1 307 ? 8.170 13.318 18.518 1.00 96.06 307 ASP A C 1
ATOM 2350 O O . ASP A 1 307 ? 8.425 14.407 19.028 1.00 96.06 307 ASP A O 1
ATOM 2354 N N . ILE A 1 308 ? 6.923 12.963 18.190 1.00 96.19 308 ILE A N 1
ATOM 2355 C CA . ILE A 1 308 ? 5.730 13.772 18.484 1.00 96.19 308 ILE A CA 1
ATOM 2356 C C . ILE A 1 308 ? 5.214 13.494 19.901 1.00 96.19 308 ILE A C 1
ATOM 2358 O O . ILE A 1 308 ? 4.718 14.397 20.575 1.00 96.19 308 ILE A O 1
ATOM 2362 N N . GLY A 1 309 ? 5.351 12.252 20.367 1.00 93.06 309 GLY A N 1
ATOM 2363 C CA . GLY A 1 309 ? 4.800 11.798 21.636 1.00 93.06 309 GLY A CA 1
ATOM 2364 C C . GLY A 1 309 ? 3.303 11.471 21.561 1.00 93.06 309 GLY A C 1
ATOM 2365 O O . GLY A 1 309 ? 2.722 11.438 20.472 1.00 93.06 309 GLY A O 1
ATOM 2366 N N . PRO A 1 310 ? 2.672 11.178 22.714 1.00 95.12 310 PRO A N 1
ATOM 2367 C CA . PRO A 1 310 ? 1.297 10.701 22.762 1.00 95.12 310 PRO A CA 1
ATOM 2368 C C . PRO A 1 310 ? 0.281 11.691 22.192 1.00 95.12 310 PRO A C 1
ATOM 2370 O O . PRO A 1 310 ? 0.300 12.878 22.510 1.00 95.12 310 PRO A O 1
ATOM 2373 N N . MET A 1 311 ? -0.645 11.179 21.387 1.00 94.81 311 MET A N 1
ATOM 2374 C CA . MET A 1 311 ? -1.664 11.953 20.684 1.00 94.81 311 MET A CA 1
ATOM 2375 C C . MET A 1 311 ? -3.034 11.258 20.784 1.00 94.81 311 MET A C 1
ATOM 2377 O O . MET A 1 311 ? -3.107 10.027 20.835 1.00 94.81 311 MET A O 1
ATOM 2381 N N . PRO A 1 312 ? -4.154 12.007 20.790 1.00 95.94 312 PRO A N 1
ATOM 2382 C CA . PRO A 1 312 ? -5.484 11.411 20.878 1.00 95.94 312 PRO A CA 1
ATOM 2383 C C . PRO A 1 312 ? -5.785 10.465 19.710 1.00 95.94 312 PRO A C 1
ATOM 2385 O O . PRO A 1 312 ? -5.379 10.712 18.575 1.00 95.94 312 PRO A O 1
ATOM 2388 N N . GLY A 1 313 ? -6.552 9.409 19.983 1.00 96.69 313 GLY A N 1
ATOM 2389 C CA . GLY A 1 313 ? -7.101 8.517 18.958 1.00 96.69 313 GLY A CA 1
ATOM 2390 C C . GLY A 1 313 ? -6.145 7.451 18.419 1.00 96.69 313 GLY A C 1
ATOM 2391 O O . GLY A 1 313 ? -6.614 6.531 17.755 1.00 96.69 313 GLY A O 1
ATOM 2392 N N . PHE A 1 314 ? -4.843 7.493 18.718 1.00 98.06 314 PHE A N 1
ATOM 2393 C CA . PHE A 1 314 ? -3.952 6.374 18.398 1.00 98.06 314 PHE A CA 1
ATOM 2394 C C . PHE A 1 314 ? -4.270 5.165 19.287 1.00 98.06 314 PHE A C 1
ATOM 2396 O O . PHE A 1 314 ? -4.098 5.201 20.505 1.00 98.06 314 PHE A O 1
ATOM 2403 N N . LEU A 1 315 ? -4.740 4.086 18.665 1.00 97.88 315 LEU A N 1
ATOM 2404 C CA . LEU A 1 315 ? -4.993 2.808 19.327 1.00 97.88 315 LEU A CA 1
ATOM 2405 C C . LEU A 1 315 ? -3.682 2.057 19.567 1.00 97.88 315 LEU A C 1
ATOM 2407 O O . LEU A 1 315 ? -3.447 1.565 20.664 1.00 97.88 315 LEU A O 1
ATOM 2411 N N . GLU A 1 316 ? -2.847 1.981 18.531 1.00 98.06 316 GLU A N 1
ATOM 2412 C CA . GLU A 1 316 ? -1.54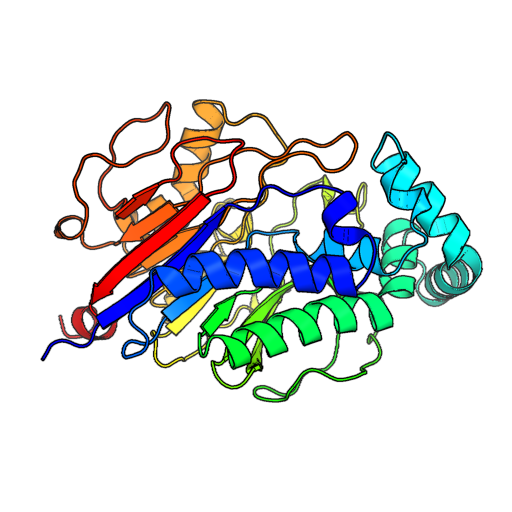3 1.316 18.525 1.00 98.06 316 GLU A CA 1
ATOM 2413 C C . GLU A 1 316 ? -0.643 2.022 17.500 1.00 98.06 316 GLU A C 1
ATOM 2415 O O . GLU A 1 316 ? -1.116 2.407 16.423 1.00 98.06 316 GLU A O 1
ATOM 2420 N N . VAL A 1 317 ? 0.647 2.160 17.810 1.00 98.31 317 VAL A N 1
ATOM 2421 C CA . VAL A 1 317 ? 1.678 2.691 16.904 1.00 98.31 317 VAL A CA 1
ATOM 2422 C C . VAL A 1 317 ? 2.907 1.783 16.955 1.00 98.31 317 VAL A C 1
ATOM 2424 O O . VAL A 1 317 ? 3.287 1.295 18.021 1.00 98.31 317 VAL A O 1
ATOM 2427 N N . ALA A 1 318 ? 3.529 1.532 15.801 1.00 98.31 318 ALA A N 1
ATOM 2428 C CA . ALA A 1 318 ? 4.776 0.779 15.740 1.00 98.31 318 ALA A CA 1
ATOM 2429 C C . ALA A 1 318 ? 5.864 1.507 16.534 1.00 98.31 318 ALA A C 1
ATOM 2431 O O . ALA A 1 318 ? 6.013 2.723 16.428 1.00 98.31 318 ALA A O 1
ATOM 2432 N N . GLN A 1 319 ? 6.645 0.777 17.317 1.00 95.94 319 GLN A N 1
ATOM 2433 C CA . GLN A 1 319 ? 7.598 1.374 18.249 1.00 95.94 319 GLN A CA 1
ATOM 2434 C C . GLN A 1 319 ? 8.828 1.948 17.546 1.00 95.94 319 GLN A C 1
ATOM 2436 O O . GLN A 1 319 ? 9.392 2.947 17.993 1.00 95.94 319 GLN A O 1
ATOM 2441 N N . LYS A 1 320 ? 9.264 1.318 16.452 1.00 96.50 320 LYS A N 1
ATOM 2442 C CA . LYS A 1 320 ? 10.447 1.742 15.697 1.00 96.50 320 LYS A CA 1
ATOM 2443 C C . LYS A 1 320 ? 10.096 2.049 14.249 1.00 96.50 320 LYS A C 1
ATOM 2445 O O . LYS A 1 320 ? 9.212 1.437 13.662 1.00 96.50 320 LYS A O 1
ATOM 2450 N N . GLU A 1 321 ? 10.840 2.984 13.673 1.00 95.94 321 GLU A N 1
ATOM 2451 C CA . GLU A 1 321 ? 10.646 3.457 12.298 1.00 95.94 321 GLU A CA 1
ATOM 2452 C C . GLU A 1 321 ? 11.249 2.531 11.227 1.00 95.94 321 GLU A C 1
ATOM 2454 O O . GLU A 1 321 ? 10.989 2.703 10.042 1.00 95.94 321 GLU A O 1
ATOM 2459 N N . ASP A 1 322 ? 12.080 1.565 11.619 1.00 95.75 322 ASP A N 1
ATOM 2460 C CA . ASP A 1 322 ? 12.856 0.705 10.717 1.00 95.75 322 ASP A CA 1
ATOM 2461 C C . ASP A 1 322 ? 12.673 -0.801 11.006 1.00 95.75 322 ASP A C 1
ATOM 2463 O O . ASP A 1 322 ? 13.389 -1.659 10.477 1.00 95.75 322 ASP A O 1
ATOM 2467 N N . SER A 1 323 ? 11.723 -1.144 11.875 1.00 96.38 323 SER A N 1
ATOM 2468 C CA . SER A 1 323 ? 11.447 -2.507 12.332 1.00 96.38 323 SER A CA 1
ATOM 2469 C C . SER A 1 323 ? 10.339 -3.179 11.523 1.00 96.38 323 SER A C 1
ATOM 2471 O O . SER A 1 323 ? 9.607 -2.545 10.762 1.00 96.38 323 SER A O 1
ATOM 2473 N N . GLU A 1 324 ? 10.194 -4.484 11.747 1.00 98.12 324 GLU A N 1
ATOM 2474 C CA . GLU A 1 324 ? 9.006 -5.236 11.367 1.00 98.12 324 GLU A CA 1
ATOM 2475 C C . GLU A 1 324 ? 8.093 -5.454 12.572 1.00 98.12 324 GLU A C 1
ATOM 2477 O O . GLU A 1 324 ? 8.466 -6.137 13.531 1.00 98.12 324 GLU A O 1
ATOM 2482 N N . GLU A 1 325 ? 6.875 -4.935 12.492 1.00 98.56 325 GLU A N 1
ATOM 2483 C CA . GLU A 1 325 ? 5.899 -4.957 13.577 1.00 98.56 325 GLU A CA 1
ATOM 2484 C C . GLU A 1 325 ? 4.504 -5.283 13.040 1.00 98.56 325 GLU A C 1
ATOM 2486 O O . GLU A 1 325 ? 4.171 -5.027 11.885 1.00 98.56 325 GLU A O 1
ATOM 2491 N N . ILE A 1 326 ? 3.674 -5.884 13.887 1.00 98.62 326 ILE A N 1
ATOM 2492 C CA . ILE A 1 326 ? 2.274 -6.168 13.572 1.00 98.62 326 ILE A CA 1
ATOM 2493 C C . ILE A 1 326 ? 1.451 -5.490 14.648 1.00 98.62 326 ILE A C 1
ATOM 2495 O O . ILE A 1 326 ? 1.662 -5.739 15.835 1.00 98.62 326 ILE A O 1
ATOM 2499 N N . LEU A 1 327 ? 0.531 -4.631 14.247 1.00 98.62 327 LEU A N 1
ATOM 2500 C CA . LEU A 1 327 ? -0.358 -3.926 15.156 1.00 98.62 327 LEU A CA 1
ATOM 2501 C C . LEU A 1 327 ? -1.719 -4.597 15.077 1.00 98.62 327 LEU A C 1
ATOM 2503 O O . LEU A 1 327 ? -2.168 -4.922 13.982 1.00 98.62 327 LEU A O 1
ATOM 2507 N N . VAL A 1 328 ? -2.370 -4.804 16.219 1.00 98.44 328 VAL A N 1
ATOM 2508 C CA . VAL A 1 328 ? -3.706 -5.405 16.286 1.00 98.44 328 VAL A CA 1
ATOM 2509 C C . VAL A 1 328 ? -4.521 -4.636 17.308 1.00 98.44 328 VAL A C 1
ATOM 2511 O O . VAL A 1 328 ? -4.105 -4.538 18.460 1.00 98.44 328 VAL A O 1
ATOM 2514 N N . ALA A 1 329 ? -5.687 -4.142 16.902 1.00 97.94 329 ALA A N 1
ATOM 2515 C CA . ALA A 1 329 ? -6.657 -3.537 17.804 1.00 97.94 329 ALA A CA 1
ATOM 2516 C C . ALA A 1 329 ? -8.039 -4.156 17.583 1.00 97.94 329 ALA A C 1
ATOM 2518 O O . ALA A 1 329 ? -8.509 -4.268 16.450 1.00 97.94 329 ALA A O 1
ATOM 2519 N N . ARG A 1 330 ? -8.702 -4.535 18.677 1.00 97.31 330 ARG A N 1
ATOM 2520 C CA . ARG A 1 330 ? -10.100 -4.974 18.675 1.00 97.31 330 ARG A CA 1
ATOM 2521 C C . ARG A 1 330 ? -10.982 -3.782 19.026 1.00 97.31 330 ARG A C 1
ATOM 2523 O O . ARG A 1 330 ? -10.794 -3.176 20.078 1.00 97.31 330 ARG A O 1
ATOM 2530 N N . VAL A 1 331 ? -11.925 -3.449 18.152 1.00 97.31 331 VAL A N 1
ATOM 2531 C CA . VAL A 1 331 ? -12.752 -2.238 18.258 1.00 97.31 331 VAL A CA 1
ATOM 2532 C C . VAL A 1 331 ? -14.231 -2.556 18.012 1.00 97.31 331 VAL A C 1
ATOM 2534 O O . VAL A 1 331 ? -14.542 -3.594 17.420 1.00 97.31 331 VAL A O 1
ATOM 2537 N N . PRO A 1 332 ? -15.172 -1.711 18.470 1.00 97.31 332 PRO A N 1
ATOM 2538 C CA . PRO A 1 332 ? -16.575 -1.835 18.086 1.00 97.31 332 PRO A CA 1
ATOM 2539 C C . PRO A 1 332 ? -16.764 -1.761 16.564 1.00 97.31 332 PRO A C 1
ATOM 2541 O O . PRO A 1 332 ? -15.981 -1.148 15.847 1.00 97.31 332 PRO A O 1
ATOM 2544 N N . HIS A 1 333 ? -17.821 -2.380 16.053 1.00 97.44 333 HIS A N 1
ATOM 2545 C CA . HIS A 1 333 ? -18.157 -2.278 14.636 1.00 97.44 333 HIS A CA 1
ATOM 2546 C C . HIS A 1 333 ? -18.565 -0.830 14.275 1.00 97.44 333 HIS A C 1
ATOM 2548 O O . HIS A 1 333 ? -19.299 -0.212 15.052 1.00 97.44 333 HIS A O 1
ATOM 2554 N N . PRO A 1 334 ? -18.168 -0.280 13.105 1.00 95.50 334 PRO A N 1
ATOM 2555 C CA . PRO A 1 334 ? -18.470 1.105 12.728 1.00 95.50 334 PRO A CA 1
ATOM 2556 C C . PRO A 1 334 ? -19.955 1.494 12.774 1.00 95.50 334 PRO A C 1
ATOM 2558 O O . PRO A 1 334 ? -20.276 2.625 13.131 1.00 95.50 334 PRO A O 1
ATOM 2561 N N . GLU A 1 335 ? -20.867 0.558 12.491 1.00 90.88 335 GLU A N 1
ATOM 2562 C CA . GLU A 1 335 ? -22.325 0.772 12.591 1.00 90.88 335 GLU A CA 1
ATOM 2563 C C . GLU A 1 335 ? -22.797 1.211 13.987 1.00 90.88 335 GLU A C 1
ATOM 2565 O O . GLU A 1 335 ? -23.843 1.850 14.107 1.00 90.88 335 GLU A O 1
ATOM 2570 N N . GLU A 1 336 ? -22.045 0.902 15.049 1.00 85.94 336 GLU A N 1
ATOM 2571 C CA . GLU A 1 336 ? -22.349 1.376 16.406 1.00 85.94 336 GLU A CA 1
ATOM 2572 C C . GLU A 1 336 ? -22.204 2.910 16.516 1.00 85.94 336 GLU A C 1
ATOM 2574 O O . GLU A 1 336 ? -22.809 3.522 17.393 1.00 85.94 336 GLU A O 1
ATOM 2579 N N . TYR A 1 337 ? -21.468 3.543 15.593 1.00 79.75 337 TYR A N 1
ATOM 2580 C CA . TYR A 1 337 ? -21.281 4.995 15.496 1.00 79.75 337 TYR A CA 1
ATOM 2581 C C . TYR A 1 337 ? -22.193 5.666 14.460 1.00 79.75 337 TYR A C 1
ATOM 2583 O O . TYR A 1 337 ? -22.236 6.890 14.403 1.00 79.75 337 TYR A O 1
ATOM 2591 N N . SER A 1 338 ? -22.908 4.896 13.631 1.00 63.91 338 SER A N 1
ATOM 2592 C CA . SER A 1 338 ? -23.864 5.424 12.639 1.00 63.91 338 SER A CA 1
ATOM 2593 C C . SER A 1 338 ? -25.269 5.654 13.211 1.00 63.91 338 SER A C 1
ATOM 2595 O O . SER A 1 338 ? -26.139 6.154 12.504 1.00 63.91 338 SER A O 1
ATOM 2597 N N . LYS A 1 339 ? -25.515 5.250 14.464 1.00 49.34 339 LYS A N 1
ATOM 2598 C CA . LYS A 1 339 ? -26.814 5.353 15.154 1.00 49.34 339 LYS A CA 1
ATOM 2599 C C . LYS A 1 339 ? -26.956 6.598 16.042 1.00 49.34 339 LYS A C 1
ATOM 2601 O O . LYS A 1 339 ? -27.874 6.635 16.859 1.00 49.34 339 LYS A O 1
ATOM 2606 N N . VAL A 1 340 ? -26.055 7.572 15.910 1.00 40.16 340 VAL A N 1
ATOM 2607 C CA . VAL A 1 340 ? -26.072 8.830 16.674 1.00 40.16 340 VAL A CA 1
ATOM 2608 C C . VAL A 1 340 ? -26.397 9.991 15.756 1.00 40.16 340 VAL A C 1
ATOM 2610 O O . VAL A 1 340 ? -25.756 10.070 14.684 1.00 40.16 340 VAL A O 1
#

Nearest PDB structures (foldseek):
  5h8i-assembly1_A  TM=7.121E-01  e=7.212E-15  Medicago truncatula
  5h8i-assembly2_I  TM=6.918E-01  e=8.608E-15  Medicago truncatula
  5h8l-assembly2_I  TM=7.051E-01  e=5.357E-14  Medicago truncatula
  5h8l-assembly1_A  TM=6.778E-01  e=2.489E-14  Medicago truncatula
  8pt4-assembly1_A  TM=6.597E-01  e=1.148E-11  Homo sapiens